Protein AF-A0A382KKY2-F1 (afdb_monomer_lite)

Foldseek 3Di:
DDPDPPPVLLVVLLVLLLVVAAAPDWDFLVRSVVVVVVVVDPDDSVVSVVSVVVSCVVCVLRWDWDVVDPPIIIHHHQQHADDPVDALVNLLVVVLVCVQCVVVDQPPVCSVCNNPNSVSVVNCVDPVNVVSVVVSVVDDRDDPDDPDDDDDDDPVVVNVLSVCQVVQHWDWDFDDDPPDPGTDIDIDGRPDD

Organism: NCBI:txid408172

Structure (mmCIF, N/CA/C/O backbone):
data_AF-A0A382KKY2-F1
#
_entry.id   AF-A0A382KKY2-F1
#
loop_
_atom_site.group_PDB
_atom_site.id
_atom_site.type_symbol
_atom_site.label_atom_id
_atom_site.label_alt_id
_atom_site.label_comp_id
_atom_site.label_asym_id
_atom_site.label_entity_id
_atom_site.label_seq_id
_atom_site.pdbx_PDB_ins_code
_atom_site.Cartn_x
_atom_site.Cartn_y
_atom_site.Cartn_z
_atom_site.occupancy
_atom_site.B_iso_or_equiv
_atom_site.auth_seq_id
_atom_site.auth_comp_id
_atom_site.auth_asym_id
_atom_site.auth_atom_id
_atom_site.pdbx_PDB_model_num
ATOM 1 N N . MET A 1 1 ? 19.911 -8.281 -38.803 1.00 40.56 1 MET A N 1
ATOM 2 C CA . MET A 1 1 ? 19.907 -7.055 -37.966 1.00 40.56 1 MET A CA 1
ATOM 3 C C . MET A 1 1 ? 18.524 -6.905 -37.334 1.00 40.56 1 MET A C 1
ATOM 5 O O . MET A 1 1 ? 17.556 -6.802 -38.075 1.00 40.56 1 MET A O 1
ATOM 9 N N . LYS A 1 2 ? 18.378 -6.983 -36.001 1.00 51.38 2 LYS A N 1
ATOM 10 C CA . LYS A 1 2 ? 17.054 -6.845 -35.356 1.00 51.38 2 LYS A CA 1
ATOM 11 C C . LYS A 1 2 ? 16.616 -5.374 -35.422 1.00 51.38 2 LYS A C 1
ATOM 13 O O . LYS A 1 2 ? 17.271 -4.524 -34.824 1.00 51.38 2 LYS A O 1
ATOM 18 N N . LYS A 1 3 ? 15.554 -5.088 -36.191 1.00 54.50 3 LYS A N 1
ATOM 19 C CA . LYS A 1 3 ? 14.925 -3.759 -36.314 1.00 54.50 3 LYS A CA 1
ATOM 20 C C . LYS A 1 3 ? 14.613 -3.204 -34.918 1.00 54.50 3 LYS A C 1
ATOM 22 O O . LYS A 1 3 ? 14.155 -3.943 -34.047 1.00 54.50 3 LYS A O 1
ATOM 27 N N . LYS A 1 4 ? 14.882 -1.910 -34.709 1.00 57.78 4 LYS A N 1
ATOM 28 C CA . LYS A 1 4 ? 14.504 -1.186 -33.487 1.00 57.78 4 LYS A CA 1
ATOM 29 C C . LYS A 1 4 ? 12.990 -1.381 -33.289 1.00 57.78 4 LYS A C 1
ATOM 31 O O . LYS A 1 4 ? 12.259 -1.215 -34.267 1.00 57.78 4 LYS A O 1
ATOM 36 N N . PRO A 1 5 ? 12.521 -1.801 -32.100 1.00 60.84 5 PRO A N 1
ATOM 37 C CA . PRO A 1 5 ? 11.098 -2.032 -31.896 1.00 60.84 5 PRO A CA 1
ATOM 38 C C . PRO A 1 5 ? 10.332 -0.728 -32.172 1.00 60.84 5 PRO A C 1
ATOM 40 O O . PRO A 1 5 ? 10.842 0.341 -31.821 1.00 60.84 5 PRO A O 1
ATOM 43 N N . PRO A 1 6 ? 9.148 -0.792 -32.808 1.00 72.06 6 PRO A N 1
ATOM 44 C CA . PRO A 1 6 ? 8.325 0.391 -33.031 1.00 72.06 6 PRO A CA 1
ATOM 45 C C . PRO A 1 6 ? 8.013 1.060 -31.686 1.00 72.06 6 PRO A C 1
ATOM 47 O O . PRO A 1 6 ? 7.913 0.382 -30.663 1.00 72.06 6 PRO A O 1
ATOM 50 N N . THR A 1 7 ? 7.879 2.387 -31.665 1.00 78.12 7 THR A N 1
ATOM 51 C CA . THR A 1 7 ? 7.703 3.187 -30.436 1.00 78.12 7 THR A CA 1
ATOM 52 C C . THR A 1 7 ? 6.587 2.640 -29.533 1.00 78.12 7 THR A C 1
ATOM 54 O O . THR A 1 7 ? 6.750 2.566 -28.317 1.00 78.12 7 THR A O 1
ATOM 57 N N . THR A 1 8 ? 5.508 2.124 -30.127 1.00 86.38 8 THR A N 1
ATOM 58 C CA . THR A 1 8 ? 4.391 1.464 -29.433 1.00 86.38 8 THR A CA 1
ATOM 59 C C . THR A 1 8 ? 4.806 0.205 -28.662 1.00 86.38 8 THR A C 1
ATOM 61 O O . THR A 1 8 ? 4.366 -0.004 -27.534 1.00 86.38 8 THR A O 1
ATOM 64 N N . GLU A 1 9 ? 5.704 -0.616 -29.214 1.00 88.31 9 GLU A N 1
ATOM 65 C CA . GLU A 1 9 ? 6.220 -1.817 -28.542 1.00 88.31 9 GLU A CA 1
ATOM 66 C C . GLU A 1 9 ? 7.116 -1.468 -27.352 1.00 88.31 9 GLU A C 1
ATOM 68 O O . GLU A 1 9 ? 7.134 -2.191 -26.356 1.00 88.31 9 GLU A O 1
ATOM 73 N N . ALA A 1 10 ? 7.858 -0.359 -27.429 1.00 89.62 10 ALA A N 1
ATOM 74 C CA . ALA A 1 10 ? 8.639 0.134 -26.296 1.00 89.62 10 ALA A CA 1
ATOM 75 C C . ALA A 1 10 ? 7.731 0.590 -25.146 1.00 89.62 10 ALA A C 1
ATOM 77 O O . ALA A 1 10 ? 7.970 0.207 -24.003 1.00 89.62 10 ALA A O 1
ATOM 78 N N . ILE A 1 11 ? 6.648 1.310 -25.454 1.00 91.56 11 ILE A N 1
ATOM 79 C CA . ILE A 1 11 ? 5.645 1.727 -24.464 1.00 91.56 11 ILE A CA 1
ATOM 80 C C . ILE A 1 11 ? 4.971 0.501 -23.831 1.00 91.56 11 ILE A C 1
ATOM 82 O O . ILE A 1 11 ? 4.965 0.359 -22.607 1.00 91.56 11 ILE A O 1
ATOM 86 N N . ARG A 1 12 ? 4.479 -0.439 -24.652 1.00 93.56 12 ARG A N 1
ATOM 87 C CA . ARG A 1 12 ? 3.845 -1.686 -24.186 1.00 93.56 12 ARG A CA 1
ATOM 88 C C . ARG A 1 12 ? 4.767 -2.488 -23.267 1.00 93.56 12 ARG A C 1
ATOM 90 O O . ARG A 1 12 ? 4.334 -3.031 -22.247 1.00 93.56 12 ARG A O 1
ATOM 97 N N . ARG A 1 13 ? 6.053 -2.545 -23.614 1.00 94.62 13 ARG A N 1
ATOM 98 C CA . ARG A 1 13 ? 7.077 -3.213 -22.812 1.00 94.62 13 ARG A CA 1
ATOM 99 C C . ARG A 1 13 ? 7.337 -2.491 -21.494 1.00 94.62 13 ARG A C 1
ATOM 101 O O . ARG A 1 13 ? 7.398 -3.162 -20.471 1.00 94.62 13 ARG A O 1
ATOM 108 N N . GLY A 1 14 ? 7.426 -1.161 -21.497 1.00 94.00 14 GLY A N 1
ATOM 109 C CA . GLY A 1 14 ? 7.573 -0.359 -20.280 1.00 94.00 14 GLY A CA 1
ATOM 110 C C . GLY A 1 14 ? 6.447 -0.625 -19.280 1.00 94.00 14 GLY A C 1
ATOM 111 O O . GLY A 1 14 ? 6.713 -0.989 -18.135 1.00 94.00 14 GLY A O 1
ATOM 112 N N . PHE A 1 15 ? 5.189 -0.573 -19.731 1.00 93.00 15 PHE A N 1
ATOM 113 C CA . PHE A 1 15 ? 4.035 -0.930 -18.894 1.00 93.00 15 PHE A CA 1
ATOM 114 C C . PHE A 1 15 ? 4.079 -2.383 -18.411 1.00 93.00 15 PHE A C 1
ATOM 116 O O . PHE A 1 15 ? 3.739 -2.661 -17.261 1.00 93.00 15 PHE A O 1
ATOM 123 N N . SER A 1 16 ? 4.545 -3.306 -19.255 1.00 95.38 16 SER A N 1
ATOM 124 C CA . SER A 1 16 ? 4.697 -4.711 -18.870 1.00 95.38 16 SER A CA 1
ATOM 125 C C . SER A 1 16 ? 5.748 -4.896 -17.776 1.00 95.38 16 SER A C 1
ATOM 127 O O . SER A 1 16 ? 5.465 -5.589 -16.805 1.00 95.38 16 SER A O 1
ATOM 129 N N . ILE A 1 17 ? 6.915 -4.249 -17.882 1.00 95.94 17 ILE A N 1
ATOM 130 C CA . ILE A 1 17 ? 7.976 -4.264 -16.856 1.00 95.94 17 ILE A CA 1
ATOM 131 C C . ILE A 1 17 ? 7.447 -3.705 -15.541 1.00 95.94 17 ILE A C 1
ATOM 133 O O . ILE A 1 17 ? 7.589 -4.321 -14.487 1.00 95.94 17 ILE A O 1
ATOM 137 N N . LEU A 1 18 ? 6.789 -2.555 -15.615 1.00 93.38 18 LEU A N 1
ATOM 138 C CA . LEU A 1 18 ? 6.184 -1.904 -14.470 1.00 93.38 18 LEU A CA 1
ATOM 139 C C . LEU A 1 18 ? 5.139 -2.793 -13.767 1.00 93.38 18 LEU A C 1
ATOM 141 O O . LEU A 1 18 ? 5.025 -2.760 -12.544 1.00 93.38 18 LEU A O 1
ATOM 145 N N . GLY A 1 19 ? 4.387 -3.598 -14.522 1.00 91.38 19 GLY A N 1
ATOM 146 C CA . GLY A 1 19 ? 3.442 -4.583 -13.988 1.00 91.38 19 GLY A CA 1
ATOM 147 C C . GLY A 1 19 ? 4.087 -5.834 -13.374 1.00 91.38 19 GLY A C 1
ATOM 148 O O . GLY A 1 19 ? 3.396 -6.593 -12.703 1.00 91.38 19 GLY A O 1
ATOM 149 N N . LEU A 1 20 ? 5.388 -6.069 -13.584 1.00 94.50 20 LEU A N 1
ATOM 150 C CA . LEU A 1 20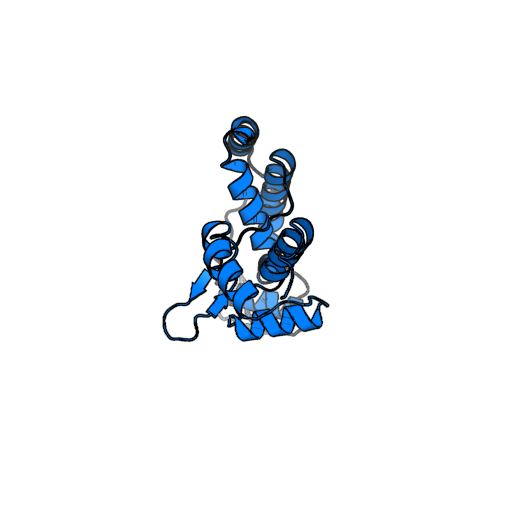 ? 6.121 -7.185 -12.970 1.00 94.50 20 LEU A CA 1
ATOM 151 C C . LEU A 1 20 ? 6.649 -6.862 -11.564 1.00 94.50 20 LEU A C 1
ATOM 153 O O . LEU A 1 20 ? 6.996 -7.789 -10.832 1.00 94.50 20 LEU A O 1
ATOM 157 N N . MET A 1 21 ? 6.749 -5.582 -11.201 1.00 94.19 21 MET A N 1
ATOM 158 C CA . MET A 1 21 ? 7.321 -5.151 -9.924 1.00 94.19 21 MET A CA 1
ATOM 159 C C . MET A 1 21 ? 6.398 -5.497 -8.752 1.00 94.19 21 MET A C 1
ATOM 161 O O . MET A 1 21 ? 5.206 -5.197 -8.778 1.00 94.19 21 MET A O 1
ATOM 165 N N . GLN A 1 22 ? 6.964 -6.088 -7.696 1.00 90.56 22 GLN A N 1
ATOM 166 C CA . GLN A 1 22 ? 6.256 -6.466 -6.467 1.00 90.56 22 GLN A CA 1
ATOM 167 C C . GLN A 1 22 ? 7.039 -5.997 -5.227 1.00 90.56 22 GLN A C 1
ATOM 169 O O . GLN A 1 22 ? 8.265 -5.909 -5.292 1.00 90.56 22 GLN A O 1
ATOM 174 N N . PRO A 1 23 ? 6.383 -5.665 -4.096 1.00 85.75 23 PRO A N 1
ATOM 175 C CA . PRO A 1 23 ? 7.051 -5.010 -2.963 1.00 85.75 23 PRO A CA 1
ATOM 176 C C . PRO A 1 23 ? 8.007 -5.926 -2.183 1.00 85.75 23 PRO A C 1
ATOM 178 O O . PRO A 1 23 ? 8.995 -5.446 -1.622 1.00 85.75 23 PRO A O 1
ATOM 181 N N . ASN A 1 24 ? 7.749 -7.239 -2.204 1.00 87.06 24 ASN A N 1
ATOM 182 C CA . ASN A 1 24 ? 8.477 -8.259 -1.437 1.00 87.06 24 ASN A CA 1
ATOM 183 C C . ASN A 1 24 ? 9.299 -9.217 -2.310 1.00 87.06 24 ASN A C 1
ATOM 185 O O . ASN A 1 24 ? 9.884 -10.172 -1.806 1.00 87.06 24 ASN A O 1
ATOM 189 N N . THR A 1 25 ? 9.348 -8.980 -3.618 1.00 92.06 25 THR A N 1
ATOM 190 C CA . THR A 1 25 ? 10.063 -9.842 -4.558 1.00 92.06 25 THR A CA 1
ATOM 191 C C . THR A 1 25 ? 10.875 -8.970 -5.488 1.00 92.06 25 THR A C 1
ATOM 193 O O . THR A 1 25 ? 10.329 -8.090 -6.153 1.00 92.06 25 THR A O 1
ATOM 196 N N . SER A 1 26 ? 12.182 -9.208 -5.523 1.00 94.94 26 SER A N 1
ATOM 197 C CA . SER A 1 26 ? 13.071 -8.547 -6.464 1.00 94.94 26 SER A CA 1
ATOM 198 C C . SER A 1 26 ? 13.351 -9.443 -7.664 1.00 94.94 26 SER A C 1
ATOM 200 O O . SER A 1 26 ? 13.360 -10.670 -7.573 1.00 94.94 26 SER A O 1
ATOM 202 N N . LEU A 1 27 ? 13.531 -8.813 -8.821 1.00 96.88 27 LEU A N 1
ATOM 203 C CA . LEU A 1 27 ? 13.797 -9.482 -10.086 1.00 96.88 27 LEU A CA 1
ATOM 204 C C . LEU A 1 27 ? 15.104 -8.962 -10.672 1.00 96.88 27 LEU A C 1
ATOM 206 O O . LEU A 1 27 ? 15.331 -7.758 -10.729 1.00 96.88 27 LEU A O 1
ATOM 210 N N . THR A 1 28 ? 15.949 -9.863 -11.152 1.00 97.25 28 THR A N 1
ATOM 211 C CA . THR A 1 28 ? 17.093 -9.520 -12.007 1.00 97.25 28 THR A CA 1
ATOM 212 C C . THR A 1 28 ? 16.621 -9.142 -13.411 1.00 97.25 28 THR A C 1
ATOM 214 O O . THR A 1 28 ? 15.566 -9.589 -13.870 1.00 97.25 28 THR A O 1
ATOM 217 N N . THR A 1 29 ? 17.448 -8.418 -14.167 1.00 97.12 29 THR A N 1
ATOM 218 C CA . THR A 1 29 ? 17.174 -8.118 -15.585 1.00 97.12 29 THR A CA 1
ATOM 219 C C . THR A 1 29 ? 16.925 -9.379 -16.421 1.00 97.12 29 THR A C 1
ATOM 221 O O . THR A 1 29 ? 16.070 -9.374 -17.304 1.00 97.12 29 THR A O 1
ATOM 224 N N . ARG A 1 30 ? 17.616 -10.491 -16.119 1.00 97.12 30 ARG A N 1
ATOM 225 C CA . ARG A 1 30 ? 17.397 -11.785 -16.792 1.00 97.12 30 ARG A CA 1
ATOM 226 C C . ARG A 1 30 ? 16.019 -12.371 -16.486 1.00 97.12 30 ARG A C 1
ATOM 228 O O . ARG A 1 30 ? 15.350 -12.843 -17.399 1.00 97.12 30 ARG A O 1
ATOM 235 N N . GLN A 1 31 ? 15.573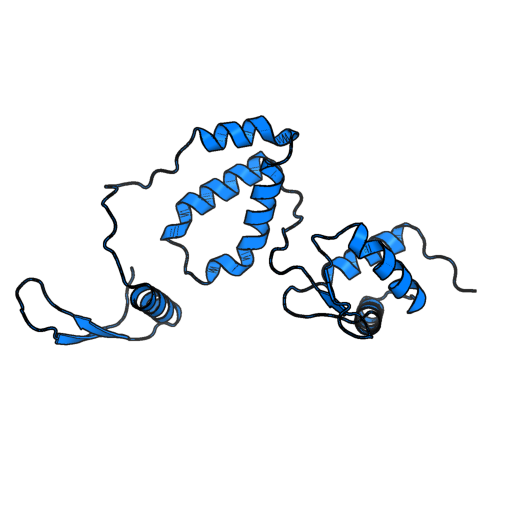 -12.311 -15.232 1.00 97.75 31 GLN A N 1
ATOM 236 C CA . GLN A 1 31 ? 14.229 -12.764 -14.857 1.00 97.75 31 GLN A CA 1
ATOM 237 C C . GLN A 1 31 ? 13.145 -11.891 -15.498 1.00 97.75 31 GLN A C 1
ATOM 239 O O . GLN A 1 31 ? 12.159 -12.421 -16.001 1.00 97.75 31 GLN A O 1
ATOM 244 N N . ILE A 1 32 ? 13.339 -10.567 -15.535 1.00 97.69 32 ILE A N 1
ATOM 245 C CA . ILE A 1 32 ? 12.435 -9.645 -16.239 1.00 97.69 32 ILE A CA 1
ATOM 246 C C . ILE A 1 32 ? 12.371 -10.006 -17.728 1.00 97.69 32 ILE A C 1
ATOM 248 O O . ILE A 1 32 ? 11.281 -10.110 -18.284 1.00 97.69 32 ILE A O 1
ATOM 252 N N . HIS A 1 33 ? 13.521 -10.252 -18.365 1.00 98.12 33 HIS A N 1
ATOM 253 C CA . HIS A 1 33 ? 13.592 -10.663 -19.768 1.00 98.12 33 HIS A CA 1
ATOM 254 C C . HIS A 1 33 ? 12.828 -11.963 -20.026 1.00 98.12 33 HIS A C 1
ATOM 256 O O . HIS A 1 33 ? 11.982 -11.970 -20.914 1.00 98.12 33 HIS A O 1
ATOM 262 N N . SER A 1 34 ? 13.037 -13.004 -19.215 1.00 97.81 34 SER A N 1
ATOM 263 C CA . SER A 1 34 ? 12.285 -14.264 -19.320 1.00 97.81 34 SER A CA 1
ATOM 264 C C . SER A 1 34 ? 10.775 -14.035 -19.223 1.00 97.81 34 SER A C 1
ATOM 266 O O . SER A 1 34 ? 10.041 -14.432 -20.119 1.00 97.81 34 SER A O 1
ATOM 268 N N . LYS A 1 35 ? 10.311 -13.289 -18.210 1.00 97.62 35 LYS A N 1
ATOM 269 C CA . LYS A 1 35 ? 8.880 -12.982 -18.038 1.00 97.62 35 LYS A CA 1
ATOM 270 C C . LYS A 1 35 ? 8.292 -12.168 -19.195 1.00 97.62 35 LYS A C 1
ATOM 272 O O . LYS A 1 35 ? 7.095 -12.250 -19.457 1.00 97.62 35 LYS A O 1
ATOM 277 N N . LEU A 1 36 ? 9.099 -11.348 -19.871 1.00 97.00 36 LEU A N 1
ATOM 278 C CA . LEU A 1 36 ? 8.676 -10.639 -21.081 1.00 97.00 36 LEU A CA 1
ATOM 279 C C . LEU A 1 36 ? 8.593 -11.588 -22.284 1.00 97.00 36 LEU A C 1
ATOM 281 O O . LEU A 1 36 ? 7.647 -11.475 -23.059 1.00 97.00 36 LEU A O 1
ATOM 285 N N . LEU A 1 37 ? 9.521 -12.536 -22.437 1.00 97.06 37 LEU A N 1
ATOM 286 C CA . LEU A 1 37 ? 9.409 -13.567 -23.476 1.00 97.06 37 LEU A CA 1
ATOM 287 C C . LEU A 1 37 ? 8.126 -14.392 -23.295 1.00 97.06 37 LEU A C 1
ATOM 289 O O . LEU A 1 37 ? 7.381 -14.556 -24.258 1.00 97.06 37 LEU A O 1
ATOM 293 N N . ASP A 1 38 ? 7.814 -14.798 -22.060 1.00 96.88 38 ASP A N 1
ATOM 294 C CA . ASP A 1 38 ? 6.592 -15.550 -21.723 1.00 96.88 38 ASP A CA 1
ATOM 295 C C . ASP A 1 38 ? 5.310 -14.753 -22.029 1.00 96.88 38 ASP A C 1
ATOM 297 O O . ASP A 1 38 ? 4.273 -15.313 -22.371 1.00 96.88 38 ASP A O 1
ATOM 301 N N . LYS A 1 39 ? 5.383 -13.417 -21.954 1.00 94.31 39 LYS A N 1
ATOM 302 C CA . LYS A 1 39 ? 4.306 -12.488 -22.342 1.00 94.31 39 LYS A CA 1
ATOM 303 C C . LYS A 1 39 ? 4.244 -12.213 -23.856 1.00 94.31 39 LYS A C 1
ATOM 305 O O . LYS A 1 39 ? 3.468 -11.358 -24.279 1.00 94.31 39 LYS A O 1
ATOM 310 N N . GLY A 1 40 ? 5.053 -12.894 -24.672 1.00 94.00 40 GLY A N 1
ATOM 311 C CA . GLY A 1 40 ? 5.038 -12.799 -26.136 1.00 94.00 40 GLY A CA 1
ATOM 312 C C . GLY A 1 40 ? 5.922 -11.699 -26.736 1.00 94.00 40 GLY A C 1
ATOM 313 O O . GLY A 1 40 ? 5.786 -11.377 -27.918 1.00 94.00 40 GLY A O 1
ATOM 314 N N . PHE A 1 41 ? 6.835 -11.096 -25.967 1.00 94.00 41 PHE A N 1
ATOM 315 C CA . PHE A 1 41 ? 7.767 -10.101 -26.508 1.00 94.00 41 PHE A CA 1
ATOM 316 C C . PHE A 1 41 ? 8.960 -10.773 -27.206 1.00 94.00 41 PHE A C 1
ATOM 318 O O . PHE A 1 41 ? 9.700 -11.529 -26.592 1.00 94.00 41 PHE A O 1
ATOM 325 N N . SER A 1 42 ? 9.245 -10.418 -28.464 1.00 92.75 42 SER A N 1
ATOM 326 C CA . SER A 1 42 ? 10.460 -10.863 -29.174 1.00 92.75 42 SER A CA 1
ATOM 327 C C . SER A 1 42 ? 11.602 -9.842 -29.034 1.00 92.75 42 SER A C 1
ATOM 329 O O . SER A 1 42 ? 11.923 -9.096 -29.965 1.00 92.75 42 SER A O 1
ATOM 331 N N . ILE A 1 43 ? 12.241 -9.803 -27.863 1.00 94.19 43 ILE A N 1
ATOM 332 C CA . ILE A 1 43 ? 13.294 -8.829 -27.518 1.00 94.19 43 ILE A CA 1
ATOM 333 C C . ILE A 1 43 ? 14.582 -9.503 -27.032 1.00 94.19 43 ILE A C 1
ATOM 335 O O . ILE A 1 43 ? 14.575 -10.636 -26.554 1.00 94.19 43 ILE A O 1
ATOM 339 N N . SER A 1 44 ? 15.715 -8.808 -27.153 1.00 95.75 44 SER A N 1
ATOM 340 C CA . SER A 1 44 ? 16.986 -9.265 -26.581 1.00 95.75 44 SER A CA 1
ATOM 341 C C . SER A 1 44 ? 17.151 -8.802 -25.134 1.00 95.75 44 SER A C 1
ATOM 343 O O . SER A 1 44 ? 16.595 -7.776 -24.739 1.00 95.75 44 SER A O 1
ATOM 345 N N . LEU A 1 45 ? 17.998 -9.508 -24.379 1.00 96.44 45 LEU A N 1
ATOM 346 C CA . LEU A 1 45 ? 18.393 -9.105 -23.027 1.00 96.44 45 LEU A CA 1
ATOM 347 C C . LEU A 1 45 ? 18.946 -7.670 -23.003 1.00 96.44 45 LEU A C 1
ATOM 349 O O . LEU A 1 45 ? 18.538 -6.872 -22.169 1.00 96.44 45 LEU A O 1
ATOM 353 N N . ARG A 1 46 ? 19.774 -7.305 -23.993 1.00 95.38 46 ARG A N 1
ATOM 354 C CA . ARG A 1 46 ? 20.339 -5.952 -24.143 1.00 95.38 46 ARG A CA 1
ATOM 355 C C . ARG A 1 46 ? 19.278 -4.855 -24.273 1.00 95.38 46 ARG A C 1
ATOM 357 O O . ARG A 1 46 ? 19.536 -3.715 -23.905 1.00 95.38 46 ARG A O 1
ATOM 364 N N . THR A 1 47 ? 18.102 -5.158 -24.826 1.00 95.31 47 THR A N 1
ATOM 365 C CA . THR A 1 47 ? 16.994 -4.192 -24.861 1.00 95.31 47 THR A CA 1
ATOM 366 C C . THR A 1 47 ? 16.432 -3.973 -23.461 1.00 95.31 47 THR A C 1
ATOM 368 O O . THR A 1 47 ? 16.298 -2.825 -23.057 1.00 95.31 47 THR A O 1
ATOM 371 N N . VAL A 1 48 ? 16.198 -5.052 -22.706 1.00 96.38 48 VAL A N 1
ATOM 372 C CA . VAL A 1 48 ? 15.704 -4.972 -21.322 1.00 96.38 48 VAL A CA 1
ATOM 373 C C . VAL A 1 48 ? 16.716 -4.268 -20.419 1.00 96.38 48 VAL A C 1
ATOM 375 O O . VAL A 1 48 ? 16.327 -3.435 -19.615 1.00 96.38 48 VAL A O 1
ATOM 378 N N . GLU A 1 49 ? 18.014 -4.529 -20.584 1.00 95.50 49 GLU A N 1
ATOM 379 C CA . GLU A 1 49 ? 19.079 -3.817 -19.861 1.00 95.50 49 GLU A CA 1
ATOM 380 C C . GLU A 1 49 ? 19.007 -2.302 -20.074 1.00 95.50 49 GLU A C 1
ATOM 382 O O . GLU A 1 49 ? 19.075 -1.555 -19.104 1.00 95.50 49 GLU A O 1
ATOM 387 N N . ARG A 1 50 ? 18.815 -1.842 -21.318 1.00 93.94 50 ARG A N 1
ATOM 388 C CA . ARG A 1 50 ? 18.631 -0.409 -21.602 1.00 93.94 50 ARG A CA 1
ATOM 389 C C . ARG A 1 50 ? 17.345 0.142 -20.999 1.00 93.94 50 ARG A C 1
ATOM 391 O O . ARG A 1 50 ? 17.359 1.250 -20.482 1.00 93.94 50 ARG A O 1
ATOM 398 N N . ASP A 1 51 ? 16.244 -0.607 -21.062 1.00 95.19 51 ASP A N 1
ATOM 399 C CA . ASP A 1 51 ? 14.991 -0.166 -20.443 1.00 95.19 51 ASP A CA 1
ATOM 400 C C . ASP A 1 51 ? 15.179 -0.010 -18.925 1.00 95.19 51 ASP A C 1
ATOM 402 O O . ASP A 1 51 ? 14.778 0.999 -18.359 1.00 95.19 51 ASP A O 1
ATOM 406 N N . MET A 1 52 ? 15.860 -0.955 -18.270 1.00 95.75 52 MET A N 1
ATOM 407 C CA . MET A 1 52 ? 16.125 -0.914 -16.827 1.00 95.75 52 MET A CA 1
ATOM 408 C C . MET A 1 52 ? 17.178 0.121 -16.406 1.00 95.75 52 MET A C 1
ATOM 410 O O . MET A 1 52 ? 17.304 0.381 -15.214 1.00 95.75 52 MET A O 1
ATOM 414 N N . GLN A 1 53 ? 17.909 0.719 -17.350 1.00 93.88 53 GLN A N 1
ATOM 415 C CA . GLN A 1 53 ? 18.736 1.904 -17.095 1.00 93.88 53 GLN A CA 1
ATOM 416 C C . GLN A 1 53 ? 17.910 3.194 -17.063 1.00 93.88 53 GLN A C 1
ATOM 418 O O . GLN A 1 53 ? 18.315 4.132 -16.398 1.00 93.88 53 GLN A O 1
ATOM 423 N N . LEU A 1 54 ? 16.778 3.249 -17.775 1.00 93.94 54 LEU A N 1
ATOM 424 C CA . LEU A 1 54 ? 15.966 4.465 -17.919 1.00 93.94 54 LEU A CA 1
ATOM 425 C C . LEU A 1 54 ? 14.718 4.454 -17.030 1.00 93.94 54 LEU A C 1
ATOM 427 O O . LEU A 1 54 ? 14.322 5.473 -16.478 1.00 93.94 54 LEU A O 1
ATOM 431 N N . LEU A 1 55 ? 14.056 3.301 -16.915 1.00 95.00 55 LEU A N 1
ATOM 432 C CA . LEU A 1 55 ? 12.771 3.180 -16.231 1.00 95.00 55 LEU A CA 1
ATOM 433 C C . LEU A 1 55 ? 12.814 3.534 -14.735 1.00 95.00 55 LEU A C 1
ATOM 435 O O . LEU A 1 55 ? 11.835 4.130 -14.291 1.00 95.00 55 LEU A O 1
ATOM 439 N N . PRO A 1 56 ? 13.866 3.209 -13.954 1.00 94.56 56 PRO A N 1
ATOM 440 C CA . PRO A 1 56 ? 13.948 3.652 -12.563 1.00 94.56 56 PRO A CA 1
ATOM 441 C C . PRO A 1 56 ? 13.949 5.177 -12.418 1.00 94.56 56 PRO A C 1
ATOM 443 O O . PRO A 1 56 ? 13.264 5.689 -11.541 1.00 94.56 56 PRO A O 1
ATOM 446 N N . ASP A 1 57 ? 14.626 5.893 -13.318 1.00 93.06 57 ASP A N 1
ATOM 447 C CA . ASP A 1 57 ? 14.686 7.360 -13.290 1.00 93.06 57 ASP A CA 1
ATOM 448 C C . ASP A 1 57 ? 13.344 7.990 -13.685 1.00 93.06 57 ASP A C 1
ATOM 450 O O . ASP A 1 57 ? 12.931 9.005 -13.130 1.00 93.06 57 ASP A O 1
ATOM 454 N N . ILE A 1 58 ? 12.631 7.368 -14.631 1.00 91.88 58 ILE A N 1
ATOM 455 C CA . ILE A 1 58 ? 11.305 7.828 -15.074 1.00 91.88 58 ILE A CA 1
ATOM 456 C C . ILE A 1 58 ? 10.224 7.489 -14.032 1.00 91.88 58 ILE A C 1
ATOM 458 O O . ILE A 1 58 ? 9.263 8.239 -13.862 1.00 91.88 58 ILE A O 1
ATOM 462 N N . PHE A 1 59 ? 10.355 6.355 -13.337 1.00 91.12 59 PHE A N 1
ATOM 463 C CA . PHE A 1 59 ? 9.358 5.834 -12.397 1.00 91.12 59 PHE A CA 1
ATOM 464 C C . PHE A 1 59 ? 9.968 5.438 -11.037 1.00 91.12 59 PHE A C 1
ATOM 466 O O . PHE A 1 59 ? 9.828 4.277 -10.624 1.00 91.12 59 PHE A O 1
ATOM 473 N N . PRO A 1 60 ? 10.574 6.382 -10.292 1.00 90.31 60 PRO A N 1
ATOM 474 C CA . PRO A 1 60 ? 11.253 6.087 -9.024 1.00 90.31 60 PRO A CA 1
ATOM 475 C C . PRO A 1 60 ? 10.301 5.512 -7.963 1.00 90.31 60 PRO A C 1
ATOM 477 O O . PRO A 1 60 ? 10.658 4.619 -7.200 1.00 90.31 60 PRO A O 1
ATOM 480 N N . GLU A 1 61 ? 9.031 5.923 -7.996 1.00 87.50 61 GLU A N 1
ATOM 481 C CA . GLU A 1 61 ? 7.973 5.421 -7.107 1.00 87.50 61 GLU A CA 1
ATOM 482 C C . GLU A 1 61 ? 7.517 3.987 -7.422 1.00 87.50 61 GLU A C 1
ATOM 484 O O . GLU A 1 61 ? 6.736 3.387 -6.678 1.00 87.50 61 GLU A O 1
ATOM 489 N N . ARG A 1 62 ? 7.963 3.420 -8.550 1.00 89.75 62 ARG A N 1
ATOM 490 C CA . ARG A 1 62 ? 7.520 2.102 -9.028 1.00 89.75 62 ARG A CA 1
ATOM 491 C C . ARG A 1 62 ? 8.640 1.092 -9.194 1.00 89.75 62 ARG A C 1
ATOM 493 O O . ARG A 1 62 ? 8.365 -0.108 -9.205 1.00 89.75 62 ARG A O 1
ATOM 500 N N . ILE A 1 63 ? 9.874 1.553 -9.340 1.00 94.44 63 ILE A N 1
ATOM 501 C CA . ILE A 1 63 ? 11.031 0.689 -9.526 1.00 94.44 63 ILE A CA 1
ATOM 502 C C . ILE A 1 63 ? 12.119 1.145 -8.566 1.00 94.44 63 ILE A C 1
ATOM 504 O O . ILE A 1 63 ? 12.818 2.122 -8.805 1.00 94.44 63 ILE A O 1
ATOM 508 N N . LEU A 1 64 ? 12.286 0.379 -7.495 1.00 95.38 64 LEU A N 1
ATOM 509 C CA . LEU A 1 64 ? 13.437 0.479 -6.619 1.00 95.38 64 LEU A CA 1
ATOM 510 C C . LEU A 1 64 ? 14.566 -0.390 -7.165 1.00 95.38 64 LEU A C 1
ATOM 512 O O . LEU A 1 64 ? 14.380 -1.596 -7.361 1.00 95.38 64 LEU A O 1
ATOM 516 N N . VAL A 1 65 ? 15.737 0.212 -7.345 1.00 96.25 65 VAL A N 1
ATOM 517 C CA . VAL A 1 65 ? 16.975 -0.498 -7.673 1.00 96.25 65 VAL A CA 1
ATOM 518 C C . VAL A 1 65 ? 17.620 -0.996 -6.381 1.00 96.25 65 VAL A C 1
ATOM 520 O O . VAL A 1 65 ? 17.779 -0.244 -5.426 1.00 96.25 65 VAL A O 1
ATOM 523 N N . ILE A 1 66 ? 17.970 -2.279 -6.346 1.00 95.06 66 ILE A N 1
ATOM 524 C CA . ILE A 1 66 ? 18.783 -2.894 -5.298 1.00 95.06 66 ILE A CA 1
ATOM 525 C C . ILE A 1 66 ? 20.131 -3.241 -5.930 1.00 95.06 66 ILE A C 1
ATOM 527 O O . ILE A 1 66 ? 20.250 -4.224 -6.669 1.00 95.06 66 ILE A O 1
ATOM 531 N N . ASP A 1 67 ? 21.135 -2.428 -5.631 1.00 93.75 67 ASP A N 1
ATOM 532 C CA . ASP A 1 67 ? 22.478 -2.446 -6.221 1.00 93.75 67 ASP A CA 1
ATOM 533 C C . ASP A 1 67 ? 23.571 -2.953 -5.260 1.00 93.75 67 ASP A C 1
ATOM 535 O O . ASP A 1 67 ? 24.759 -2.875 -5.566 1.00 93.75 67 ASP A O 1
ATOM 539 N N . LEU A 1 68 ? 23.171 -3.570 -4.141 1.00 91.19 68 LEU A N 1
ATOM 540 C CA . LEU A 1 68 ? 24.068 -4.115 -3.109 1.00 91.19 68 LEU A CA 1
ATOM 541 C C . LEU A 1 68 ? 25.088 -5.133 -3.644 1.00 91.19 68 LEU A C 1
ATOM 543 O O . LEU A 1 68 ? 26.191 -5.256 -3.119 1.00 91.19 68 LEU A O 1
ATOM 547 N N . SER A 1 69 ? 24.712 -5.910 -4.660 1.00 89.56 69 SER A N 1
ATOM 548 C CA . SER A 1 69 ? 25.606 -6.851 -5.335 1.00 89.56 69 SER A CA 1
ATOM 549 C C . SER A 1 69 ? 25.129 -7.115 -6.759 1.00 89.56 69 SER A C 1
ATOM 551 O O . SER A 1 69 ? 23.950 -6.955 -7.080 1.00 89.56 69 SER A O 1
ATOM 553 N N . LYS A 1 70 ? 26.052 -7.513 -7.639 1.00 88.94 70 LYS A N 1
ATOM 554 C CA . LYS A 1 70 ? 25.695 -7.944 -8.993 1.00 88.94 70 LYS A CA 1
ATOM 555 C C . LYS A 1 70 ? 25.201 -9.401 -8.969 1.00 88.94 70 LYS A C 1
ATOM 557 O O . LYS A 1 70 ? 25.831 -10.225 -8.311 1.00 88.94 70 LYS A O 1
ATOM 562 N N . PRO A 1 71 ? 24.165 -9.749 -9.755 1.00 89.56 71 PRO A N 1
ATOM 563 C CA . PRO A 1 71 ? 23.389 -8.860 -10.620 1.00 89.56 71 PRO A CA 1
ATOM 564 C C . PRO A 1 71 ? 22.427 -7.967 -9.821 1.00 89.56 71 PRO A C 1
ATOM 566 O O . PRO A 1 71 ? 21.779 -8.438 -8.891 1.00 89.56 71 PRO A O 1
ATOM 569 N N . TYR A 1 72 ? 22.292 -6.702 -10.235 1.00 94.62 72 TYR A N 1
ATOM 570 C CA . TYR A 1 72 ? 21.315 -5.789 -9.636 1.00 94.62 72 TYR A CA 1
ATOM 571 C C . TYR A 1 72 ? 19.900 -6.344 -9.782 1.00 94.62 72 TYR A C 1
ATOM 573 O O . TYR A 1 72 ? 19.567 -7.014 -10.771 1.00 94.62 72 TYR A O 1
ATOM 581 N N . THR A 1 73 ? 19.068 -6.055 -8.787 1.00 96.00 73 THR A N 1
ATOM 582 C CA . THR A 1 73 ? 17.669 -6.477 -8.777 1.00 96.00 73 THR A CA 1
ATOM 583 C C . THR A 1 73 ? 16.740 -5.287 -8.629 1.00 96.00 73 THR A C 1
ATOM 585 O O . THR A 1 73 ? 17.130 -4.223 -8.161 1.00 96.00 73 THR A O 1
ATOM 588 N N . TYR A 1 74 ? 15.501 -5.475 -9.058 1.00 96.44 74 TYR A N 1
ATOM 589 C CA . TYR A 1 74 ? 14.497 -4.427 -9.129 1.00 96.44 74 TYR A CA 1
ATOM 590 C C . TYR A 1 74 ? 13.228 -4.909 -8.450 1.00 96.44 74 TYR A C 1
ATOM 592 O O . TYR A 1 74 ? 12.817 -6.055 -8.650 1.00 96.44 74 TYR A O 1
ATOM 600 N N . ARG A 1 75 ? 12.610 -4.055 -7.640 1.00 95.12 75 ARG A N 1
ATOM 601 C CA . ARG A 1 75 ? 11.352 -4.367 -6.954 1.00 95.12 75 ARG A CA 1
ATOM 602 C C . ARG A 1 75 ? 10.471 -3.138 -6.835 1.00 95.12 75 ARG A C 1
ATOM 604 O O . ARG A 1 75 ? 10.930 -2.018 -7.028 1.00 95.12 75 ARG A O 1
ATOM 611 N N . LEU A 1 76 ? 9.218 -3.340 -6.454 1.00 94.12 76 LEU A N 1
ATOM 612 C CA . LEU A 1 76 ? 8.343 -2.225 -6.109 1.00 94.12 76 LEU A CA 1
ATOM 613 C C . LEU A 1 76 ? 8.776 -1.647 -4.744 1.00 94.12 76 LEU A C 1
ATOM 615 O O . LEU A 1 76 ? 9.100 -2.419 -3.829 1.00 94.12 76 LEU A O 1
ATOM 619 N N . PRO A 1 77 ? 8.788 -0.317 -4.553 1.00 91.94 77 PRO A N 1
ATOM 620 C CA . PRO A 1 77 ? 8.966 0.266 -3.229 1.00 91.94 77 PRO A CA 1
ATOM 621 C C . PRO A 1 77 ? 7.897 -0.230 -2.239 1.00 91.94 77 PRO A C 1
ATOM 623 O O . PRO A 1 77 ? 6.742 -0.472 -2.601 1.00 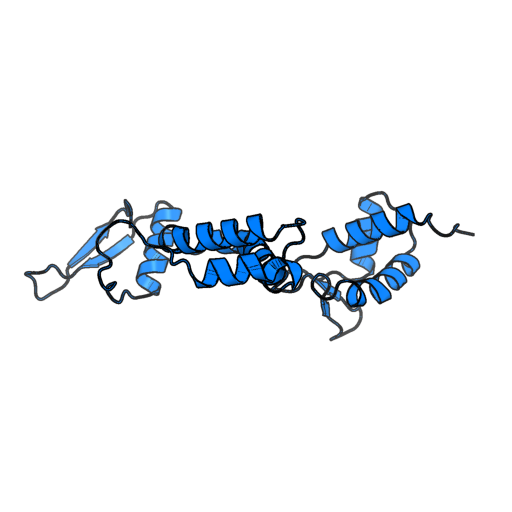91.94 77 PRO A O 1
ATOM 626 N N . ARG A 1 78 ? 8.264 -0.369 -0.956 1.00 85.75 78 ARG A N 1
ATOM 627 C CA . ARG A 1 78 ? 7.321 -0.813 0.093 1.00 85.75 78 ARG A CA 1
ATOM 628 C C . ARG A 1 78 ? 6.151 0.163 0.256 1.00 85.75 78 ARG A C 1
ATOM 630 O O . ARG A 1 78 ? 5.012 -0.265 0.411 1.00 85.75 78 ARG A O 1
ATOM 637 N N . HIS A 1 79 ? 6.427 1.458 0.125 1.00 82.00 79 HIS A N 1
ATOM 638 C CA . HIS A 1 79 ? 5.441 2.532 0.245 1.00 82.00 79 HIS A CA 1
ATOM 639 C C . HIS A 1 79 ? 4.953 3.054 -1.113 1.00 82.00 79 HIS A C 1
ATOM 641 O O . HIS A 1 79 ? 4.624 4.225 -1.242 1.00 82.00 79 HIS A O 1
ATOM 647 N N . HIS A 1 80 ? 4.896 2.194 -2.134 1.00 85.38 80 HIS A N 1
ATOM 648 C CA . HIS A 1 80 ? 4.425 2.602 -3.457 1.00 85.38 80 HIS A CA 1
ATOM 649 C C . HIS A 1 80 ? 2.983 3.129 -3.414 1.00 85.38 80 HIS A C 1
ATOM 651 O O . HIS A 1 80 ? 2.120 2.577 -2.717 1.00 85.38 80 HIS A O 1
ATOM 657 N N . ARG A 1 81 ? 2.712 4.164 -4.208 1.00 84.31 81 ARG A N 1
ATOM 658 C CA . ARG A 1 81 ? 1.348 4.581 -4.538 1.00 84.31 81 ARG A CA 1
ATOM 659 C C . ARG A 1 81 ? 0.783 3.750 -5.682 1.00 84.31 81 ARG A C 1
ATOM 661 O O . ARG A 1 81 ? 1.524 3.210 -6.513 1.00 84.31 81 ARG A O 1
ATOM 668 N N . LYS A 1 82 ? -0.540 3.668 -5.744 1.00 84.94 82 LYS A N 1
ATOM 669 C CA . LYS A 1 82 ? -1.230 3.244 -6.956 1.00 84.94 82 LYS A CA 1
ATOM 670 C C . LYS A 1 82 ? -1.177 4.381 -7.998 1.00 84.94 82 LYS A C 1
ATOM 672 O O . LYS A 1 82 ? -0.874 5.523 -7.673 1.00 84.94 82 LYS A O 1
ATOM 677 N N . TYR A 1 83 ? -1.348 4.019 -9.266 1.00 78.75 83 TYR A N 1
ATOM 678 C CA . TYR A 1 83 ? -1.502 4.939 -10.398 1.00 78.75 83 TYR A CA 1
ATOM 679 C C . TYR A 1 83 ? -2.777 4.526 -11.131 1.00 78.75 83 TYR A C 1
ATOM 681 O O . TYR A 1 83 ? -2.723 3.862 -12.168 1.00 78.75 83 TYR A O 1
ATOM 689 N N . SER A 1 84 ? -3.915 4.789 -10.500 1.00 82.81 84 SER A N 1
ATOM 690 C CA . SER A 1 84 ? -5.247 4.537 -11.046 1.00 82.81 84 SER A CA 1
ATOM 691 C C . SER A 1 84 ? -5.754 5.688 -11.918 1.00 82.81 84 SER A C 1
ATOM 693 O O . SER A 1 84 ? -6.680 5.478 -12.694 1.00 82.81 84 SER A O 1
ATOM 695 N N . GLY A 1 85 ? -5.100 6.854 -11.862 1.00 84.81 85 GLY A N 1
ATOM 696 C CA . GLY A 1 85 ? -5.566 8.064 -12.547 1.00 84.81 85 GLY A CA 1
ATOM 697 C C . GLY A 1 85 ? -6.587 8.835 -11.713 1.00 84.81 85 GLY A C 1
ATOM 698 O O . GLY A 1 85 ? -7.432 9.521 -12.279 1.00 84.81 85 GLY A O 1
ATOM 699 N N . MET A 1 86 ? -6.503 8.682 -10.389 1.00 91.56 86 MET A N 1
ATOM 700 C CA . MET A 1 86 ? -7.419 9.272 -9.422 1.00 91.56 86 MET A CA 1
ATOM 701 C C . MET A 1 86 ? -7.430 10.801 -9.523 1.00 91.56 86 MET A C 1
ATOM 703 O O . MET A 1 86 ? -6.371 11.431 -9.525 1.00 91.56 86 MET A O 1
ATOM 707 N N . ASN A 1 87 ? -8.620 11.395 -9.585 1.00 92.31 87 ASN A N 1
ATOM 708 C CA . ASN A 1 87 ? -8.790 12.849 -9.570 1.00 92.31 87 ASN A CA 1
ATOM 709 C C . ASN A 1 87 ? -8.924 13.403 -8.129 1.00 92.31 87 ASN A C 1
ATOM 711 O O . ASN A 1 87 ? -9.098 12.632 -7.179 1.00 92.31 87 ASN A O 1
ATOM 715 N N . PRO A 1 88 ? -8.822 14.731 -7.922 1.00 92.56 88 PRO A N 1
ATOM 716 C CA . PRO A 1 88 ? -8.913 15.325 -6.588 1.00 92.56 88 PRO A CA 1
ATOM 717 C C . PRO A 1 88 ? -10.220 15.028 -5.840 1.00 92.56 88 PRO A C 1
ATOM 719 O O . PRO A 1 88 ? -10.193 14.852 -4.622 1.00 92.56 88 PRO A O 1
ATOM 722 N N . GLU A 1 89 ? -11.354 14.962 -6.535 1.00 92.38 89 GLU A N 1
ATOM 723 C CA . GLU A 1 89 ? -12.658 14.653 -5.944 1.00 92.38 89 GLU A CA 1
ATOM 724 C C . GLU A 1 89 ? -12.712 13.207 -5.421 1.00 92.38 89 GLU A C 1
ATOM 726 O O . GLU A 1 89 ? -13.129 12.965 -4.285 1.00 92.38 89 GLU A O 1
ATOM 731 N N . GLU A 1 90 ? -12.228 12.250 -6.215 1.00 93.44 90 GLU A N 1
ATOM 732 C CA . GLU A 1 90 ? -12.084 10.841 -5.838 1.00 93.44 90 GLU A CA 1
ATOM 733 C C . GLU A 1 90 ? -11.125 10.678 -4.657 1.00 93.44 90 GLU A C 1
ATOM 735 O O . GLU A 1 90 ? -11.422 9.932 -3.724 1.00 93.44 90 GLU A O 1
ATOM 740 N N . ALA A 1 91 ? -10.007 11.408 -4.664 1.00 93.56 91 ALA A N 1
ATOM 741 C CA . ALA A 1 91 ? -9.008 11.362 -3.604 1.00 93.56 91 ALA A CA 1
ATOM 742 C C . ALA A 1 91 ? -9.571 11.823 -2.253 1.00 93.56 91 ALA A C 1
ATOM 744 O O . ALA A 1 91 ? -9.401 11.134 -1.243 1.00 93.56 91 ALA A O 1
ATOM 745 N N . VAL A 1 92 ? -10.285 12.954 -2.223 1.00 92.50 92 VAL A N 1
ATOM 746 C CA . VAL A 1 92 ? -10.950 13.422 -0.996 1.00 92.50 92 VAL A CA 1
ATOM 747 C C . VAL A 1 92 ? -12.009 12.432 -0.534 1.00 92.50 92 VAL A C 1
ATOM 749 O O . VAL A 1 92 ? -12.051 12.102 0.651 1.00 92.50 92 VAL A O 1
ATOM 752 N N . CYS A 1 93 ? -12.854 11.956 -1.451 1.00 92.62 93 CYS A N 1
ATOM 753 C CA . CYS A 1 93 ? -13.922 11.016 -1.131 1.00 92.62 93 CYS A CA 1
ATOM 754 C C . CYS A 1 93 ? -13.362 9.730 -0.510 1.00 92.62 93 CYS A C 1
ATOM 756 O O . CYS A 1 93 ? -13.815 9.308 0.554 1.00 92.62 93 CYS A O 1
ATOM 758 N N . LEU A 1 94 ? -12.325 9.151 -1.125 1.00 92.19 94 LEU A N 1
ATOM 759 C CA . LEU A 1 94 ? -11.682 7.936 -0.636 1.00 92.19 94 LEU A CA 1
ATOM 760 C C . LEU A 1 94 ? -11.071 8.137 0.751 1.00 92.19 94 LEU A C 1
ATOM 762 O O . LEU A 1 94 ? -11.245 7.284 1.619 1.00 92.19 94 LEU A O 1
ATOM 766 N N . GLN A 1 95 ? -10.374 9.254 0.973 1.00 90.19 95 GLN A N 1
ATOM 767 C CA . GLN A 1 95 ? -9.795 9.544 2.282 1.00 90.19 95 GLN A CA 1
ATOM 768 C C . GLN A 1 95 ? -10.868 9.717 3.357 1.00 90.19 95 GLN A C 1
ATOM 770 O O . GLN A 1 95 ? -10.728 9.140 4.425 1.00 90.19 95 GLN A O 1
ATOM 775 N N . LEU A 1 96 ? -11.953 10.443 3.076 1.00 89.81 96 LEU A N 1
ATOM 776 C CA . LEU A 1 96 ? -13.047 10.606 4.036 1.00 89.81 96 LEU A CA 1
ATOM 777 C C . LEU A 1 96 ? -13.759 9.290 4.346 1.00 89.81 96 LEU A C 1
ATOM 779 O O . LEU A 1 96 ? -14.037 9.003 5.509 1.00 89.81 96 LEU A O 1
ATOM 783 N N . ALA A 1 97 ? -14.040 8.488 3.317 1.00 89.44 97 ALA A N 1
ATOM 784 C CA . ALA A 1 97 ? -14.627 7.167 3.493 1.00 89.44 97 ALA A CA 1
ATOM 785 C C . ALA A 1 97 ? -13.727 6.294 4.373 1.00 89.44 97 ALA A C 1
ATOM 787 O O . ALA A 1 97 ? -14.211 5.607 5.266 1.00 89.44 97 ALA A O 1
ATOM 788 N N . PHE A 1 98 ? -12.413 6.354 4.161 1.00 87.25 98 PHE A N 1
ATOM 789 C CA . PHE A 1 98 ? -11.465 5.613 4.974 1.00 87.25 98 PHE A CA 1
ATOM 790 C C . PHE A 1 98 ? -11.405 6.124 6.413 1.00 87.25 98 PHE A C 1
ATOM 792 O O . PHE A 1 98 ? -11.548 5.325 7.332 1.00 87.25 98 PHE A O 1
ATOM 799 N N . ASP A 1 99 ? -11.287 7.438 6.608 1.00 84.06 99 ASP A N 1
ATOM 800 C CA . ASP A 1 99 ? -11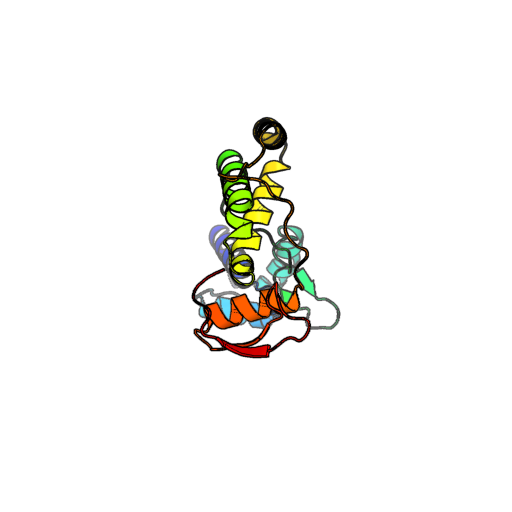.279 8.082 7.925 1.00 84.06 99 ASP A CA 1
ATOM 801 C C . ASP A 1 99 ? -12.528 7.700 8.742 1.00 84.06 99 ASP A C 1
ATOM 803 O O . ASP A 1 99 ? -12.434 7.533 9.954 1.00 84.06 99 ASP A O 1
ATOM 807 N N . TYR A 1 100 ? -13.677 7.508 8.080 1.00 84.31 100 TYR A N 1
ATOM 808 C CA . TYR A 1 100 ? -14.918 7.018 8.691 1.00 84.31 100 TYR A CA 1
ATOM 809 C C . TYR A 1 100 ? -14.929 5.502 8.945 1.00 84.31 100 TYR A C 1
ATOM 811 O O . TYR A 1 100 ? -15.552 5.030 9.888 1.00 84.31 100 TYR A O 1
ATOM 819 N N . LEU A 1 101 ? -14.281 4.702 8.101 1.00 83.12 101 LEU A N 1
ATOM 820 C CA . LEU A 1 101 ? -14.333 3.241 8.189 1.00 83.12 101 LEU A CA 1
ATOM 821 C C . LEU A 1 101 ? -13.240 2.636 9.077 1.00 83.12 101 LEU A C 1
ATOM 823 O O . LEU A 1 101 ? -13.396 1.485 9.475 1.00 83.12 101 LEU A O 1
ATOM 827 N N . ILE A 1 102 ? -12.168 3.369 9.412 1.00 78.12 102 ILE A N 1
ATOM 828 C CA . ILE A 1 102 ? -11.030 2.866 10.211 1.00 78.12 102 ILE A CA 1
ATOM 829 C C . ILE A 1 102 ? -11.459 2.020 11.426 1.00 78.12 102 ILE A C 1
ATOM 831 O O . ILE A 1 102 ? -10.916 0.925 11.568 1.00 78.12 102 ILE A O 1
ATOM 835 N N . PRO A 1 103 ? -12.428 2.433 12.272 1.00 74.19 103 PRO A N 1
ATOM 836 C CA . PRO A 1 103 ? -12.807 1.652 13.454 1.00 74.19 103 PRO A CA 1
ATOM 837 C C . PRO A 1 103 ? -13.475 0.309 13.136 1.00 74.19 103 PRO A C 1
ATOM 839 O O . PRO A 1 103 ? -13.507 -0.577 13.983 1.00 74.19 103 PRO A O 1
ATOM 842 N N . LEU A 1 104 ? -14.036 0.166 11.933 1.00 75.50 104 LEU A N 1
ATOM 843 C CA . LEU A 1 104 ? -14.786 -1.014 11.499 1.00 75.50 104 LEU A CA 1
ATOM 844 C C . LEU A 1 104 ? -13.921 -2.004 10.711 1.00 75.50 104 LEU A C 1
ATOM 846 O O . LEU A 1 104 ? -14.317 -3.155 10.516 1.00 75.50 104 LEU A O 1
ATOM 850 N N . LEU A 1 105 ? -12.764 -1.568 10.207 1.00 76.00 105 LEU A N 1
ATOM 851 C CA . LEU A 1 105 ? -11.935 -2.385 9.331 1.00 76.00 105 LEU A CA 1
ATOM 852 C C . LEU A 1 105 ? -11.057 -3.349 10.148 1.00 76.00 105 LEU A C 1
ATOM 854 O O . LEU A 1 105 ? -10.382 -2.928 11.086 1.00 76.00 105 LEU A O 1
ATOM 858 N N . PRO A 1 106 ? -10.991 -4.642 9.778 1.00 69.75 106 PRO A N 1
ATOM 859 C CA . PRO A 1 106 ? -10.030 -5.562 10.373 1.00 69.75 106 PRO A CA 1
ATOM 860 C C . PRO A 1 106 ? -8.603 -5.061 10.126 1.00 69.75 106 PRO A C 1
ATOM 862 O O . PRO A 1 106 ? -8.271 -4.681 9.002 1.00 69.75 106 PRO A O 1
ATOM 865 N N . ASN A 1 107 ? -7.723 -5.161 11.129 1.00 63.19 107 ASN A N 1
ATOM 866 C CA . ASN A 1 107 ? -6.330 -4.684 11.052 1.00 63.19 107 ASN A CA 1
ATOM 867 C C . ASN A 1 107 ? -5.549 -5.177 9.810 1.00 63.19 107 ASN A C 1
ATOM 869 O O . ASN A 1 107 ? -4.612 -4.517 9.374 1.00 63.19 107 ASN A O 1
ATOM 873 N N . ARG A 1 108 ? -5.924 -6.322 9.216 1.00 59.59 108 ARG A N 1
ATOM 874 C CA . ARG A 1 108 ? -5.282 -6.894 8.012 1.00 59.59 108 ARG A CA 1
ATOM 875 C C . ARG A 1 108 ? -5.914 -6.477 6.678 1.00 59.59 108 ARG A C 1
ATOM 877 O O . ARG A 1 108 ? -5.320 -6.708 5.630 1.00 59.59 108 ARG A O 1
ATOM 884 N N . SER A 1 109 ? -7.099 -5.870 6.682 1.00 63.00 109 SER A N 1
ATOM 885 C CA . SER A 1 109 ? -7.812 -5.478 5.455 1.00 63.00 109 SER A CA 1
ATOM 886 C C . SER A 1 109 ? -7.242 -4.218 4.801 1.00 63.00 109 SER A C 1
ATOM 888 O O . SER A 1 109 ? -7.604 -3.891 3.672 1.00 63.00 109 SER A O 1
ATOM 890 N N . LEU A 1 110 ? -6.339 -3.517 5.490 1.00 69.19 110 LEU A N 1
ATOM 891 C CA . LEU A 1 110 ? -5.784 -2.242 5.040 1.00 69.19 110 LEU A CA 1
ATOM 892 C C . LEU A 1 110 ? -4.622 -2.396 4.056 1.00 69.19 110 LEU A C 1
ATOM 894 O O . LEU A 1 110 ? -4.418 -1.523 3.212 1.00 69.19 110 LEU A O 1
ATOM 898 N N . ASP A 1 111 ? -3.898 -3.516 4.103 1.00 73.38 111 ASP A N 1
ATOM 899 C CA . ASP A 1 111 ? -2.683 -3.716 3.306 1.00 73.38 111 ASP A CA 1
ATOM 900 C C . ASP A 1 111 ? -2.908 -3.591 1.785 1.00 73.38 111 ASP A C 1
ATOM 902 O O . ASP A 1 111 ? -2.112 -2.918 1.119 1.00 73.38 111 ASP A O 1
ATOM 906 N N . PRO A 1 112 ? -3.983 -4.157 1.192 1.00 79.75 112 PRO A N 1
ATOM 907 C CA . PRO A 1 112 ? -4.241 -4.015 -0.242 1.00 79.75 112 PRO A CA 1
ATOM 908 C C . PRO A 1 112 ? -4.720 -2.612 -0.643 1.00 79.75 112 PRO A C 1
ATOM 910 O O . PRO A 1 112 ? -4.560 -2.222 -1.801 1.00 79.75 112 PRO A O 1
ATOM 913 N N . ILE A 1 113 ? -5.319 -1.867 0.292 1.00 85.00 113 ILE A N 1
ATOM 914 C CA . ILE A 1 113 ? -5.925 -0.546 0.056 1.00 85.00 113 ILE A CA 1
ATOM 915 C C . ILE A 1 113 ? -4.906 0.580 0.269 1.00 85.00 113 ILE A C 1
ATOM 917 O O . ILE A 1 113 ? -4.984 1.609 -0.400 1.00 85.00 113 ILE A O 1
ATOM 921 N N . ALA A 1 114 ? -3.895 0.373 1.116 1.00 86.06 114 ALA A N 1
ATOM 922 C CA . ALA A 1 114 ? -2.867 1.363 1.429 1.00 86.06 114 ALA A CA 1
ATOM 923 C C . ALA A 1 114 ? -2.226 2.049 0.198 1.00 86.06 114 ALA A C 1
ATOM 925 O O . ALA A 1 114 ? -2.005 3.261 0.252 1.00 86.06 114 ALA A O 1
ATOM 926 N N . PRO A 1 115 ? -1.952 1.367 -0.937 1.00 89.62 115 PRO A N 1
ATOM 927 C CA . PRO A 1 115 ? -1.455 2.041 -2.137 1.00 89.62 115 PRO A CA 1
ATOM 928 C C . PRO A 1 115 ? -2.425 3.072 -2.731 1.00 89.62 115 PRO A C 1
ATOM 930 O O . PRO A 1 115 ? -1.959 4.064 -3.287 1.00 89.62 115 PRO A O 1
ATOM 933 N N . TYR A 1 116 ? -3.741 2.856 -2.625 1.00 91.00 116 TYR A N 1
ATOM 934 C CA . TYR A 1 116 ? -4.760 3.809 -3.081 1.00 91.00 116 TYR A CA 1
ATOM 935 C C . TYR A 1 116 ? -4.862 5.011 -2.145 1.00 91.00 116 TYR A C 1
ATOM 937 O O . TYR A 1 116 ? -4.963 6.134 -2.620 1.00 91.00 116 TYR A O 1
ATOM 945 N N . LEU A 1 117 ? -4.757 4.800 -0.829 1.00 90.62 117 LEU A N 1
ATOM 946 C CA . LEU A 1 117 ? -4.713 5.907 0.134 1.00 90.62 117 LEU A CA 1
ATOM 947 C C . LEU A 1 117 ? -3.493 6.801 -0.097 1.00 90.62 117 LEU A C 1
ATOM 949 O O . LEU A 1 117 ? -3.626 8.019 -0.132 1.00 90.62 117 LEU A O 1
ATOM 953 N N . ARG A 1 118 ? -2.328 6.201 -0.372 1.00 90.81 118 ARG A N 1
ATOM 954 C CA . ARG A 1 118 ? -1.122 6.948 -0.762 1.00 90.81 118 ARG A CA 1
ATOM 955 C C . ARG A 1 118 ? -1.271 7.670 -2.100 1.00 90.81 118 ARG A C 1
ATOM 957 O O . ARG A 1 118 ? -0.704 8.744 -2.276 1.00 90.81 118 ARG A O 1
ATOM 964 N N . GLU A 1 119 ? -1.995 7.092 -3.062 1.00 92.12 119 GLU A N 1
ATOM 965 C CA . GLU A 1 119 ? -2.333 7.802 -4.303 1.00 92.12 119 GLU A CA 1
ATOM 966 C C . GLU A 1 119 ? -3.197 9.026 -3.994 1.00 92.12 119 GLU A C 1
ATOM 968 O O . GLU A 1 119 ? -2.841 10.121 -4.417 1.00 92.12 119 GLU A O 1
ATOM 973 N N . ALA A 1 120 ? -4.250 8.862 -3.191 1.00 93.06 120 ALA A N 1
ATOM 974 C CA . ALA A 1 120 ? -5.136 9.948 -2.791 1.00 93.06 120 ALA A CA 1
ATOM 975 C C . ALA A 1 120 ? -4.389 11.075 -2.058 1.00 93.06 120 ALA A C 1
ATOM 977 O O . ALA A 1 120 ? -4.583 12.245 -2.370 1.00 93.06 120 ALA A O 1
ATOM 978 N N . GLU A 1 121 ? -3.482 10.738 -1.134 1.00 91.25 121 GLU A N 1
ATOM 979 C CA . GLU A 1 121 ? -2.611 11.722 -0.474 1.00 91.25 121 GLU A CA 1
ATOM 980 C C . GLU A 1 121 ? -1.798 12.518 -1.493 1.00 91.25 121 GLU A C 1
ATOM 982 O O . GLU A 1 121 ? -1.814 13.747 -1.476 1.00 91.25 121 GLU A O 1
ATOM 987 N N . LYS A 1 122 ? -1.147 11.821 -2.430 1.00 90.56 122 LYS A N 1
ATOM 988 C CA . LYS A 1 122 ? -0.312 12.455 -3.452 1.00 90.56 122 LYS A CA 1
ATOM 989 C C . LYS A 1 122 ? -1.117 13.334 -4.402 1.00 90.56 122 LYS A C 1
ATOM 991 O O . LYS A 1 122 ? -0.649 14.416 -4.720 1.00 90.56 122 LYS A O 1
ATOM 996 N N . VAL A 1 123 ? -2.314 12.912 -4.808 1.00 92.69 123 VAL A N 1
ATOM 997 C CA . VAL A 1 123 ? -3.213 13.719 -5.651 1.00 92.69 123 VAL A CA 1
ATOM 998 C C . VAL A 1 123 ? -3.609 15.016 -4.939 1.00 92.69 123 VAL A C 1
ATOM 1000 O O . VAL A 1 123 ? -3.642 16.072 -5.562 1.00 92.69 123 VAL A O 1
ATOM 1003 N N . LEU A 1 124 ? -3.854 14.982 -3.625 1.00 92.00 124 LEU A N 1
ATOM 1004 C CA . LEU A 1 124 ? -4.226 16.179 -2.858 1.00 92.00 124 LEU A CA 1
ATOM 1005 C C . LEU A 1 124 ? -3.056 17.113 -2.530 1.00 92.00 124 LEU A C 1
ATOM 1007 O O . LEU A 1 124 ? -3.291 18.264 -2.159 1.00 92.00 124 LEU A O 1
ATOM 1011 N N . GLU A 1 125 ? -1.816 16.646 -2.675 1.00 91.19 125 GLU A N 1
ATOM 1012 C CA . GLU A 1 125 ? -0.610 17.482 -2.627 1.00 91.19 125 GLU A CA 1
ATOM 1013 C C . GLU A 1 125 ? -0.384 18.259 -3.938 1.00 91.19 125 GLU A C 1
ATOM 1015 O O . GLU A 1 125 ? 0.375 19.231 -3.957 1.00 91.19 125 GLU A O 1
ATOM 1020 N N . GLU A 1 126 ? -1.031 17.863 -5.040 1.00 89.75 126 GLU A N 1
ATOM 1021 C CA . GLU A 1 126 ? -0.880 18.532 -6.332 1.00 89.75 126 GLU A CA 1
ATOM 1022 C C . GLU A 1 126 ? -1.527 19.925 -6.323 1.00 89.75 126 GLU A C 1
ATOM 1024 O O . GLU A 1 126 ? -2.595 20.159 -5.755 1.00 89.75 126 GLU A O 1
ATOM 1029 N N . SER A 1 127 ? -0.906 20.883 -7.019 1.00 81.06 127 SER A N 1
ATOM 1030 C CA . SER A 1 127 ? -1.359 22.283 -7.032 1.00 81.06 127 SER A CA 1
ATOM 1031 C C . SER A 1 127 ? -2.795 22.456 -7.545 1.00 81.06 127 SER A C 1
ATOM 1033 O O . SER A 1 127 ? -3.518 23.345 -7.089 1.00 81.06 127 SER A O 1
ATOM 1035 N N . GLN A 1 128 ? -3.234 21.585 -8.456 1.00 82.69 128 GLN A N 1
ATOM 1036 C CA . GLN A 1 128 ? -4.589 21.576 -9.013 1.00 82.69 128 GLN A CA 1
ATOM 1037 C C . GLN A 1 128 ? -5.647 21.133 -7.987 1.00 82.69 128 GLN A C 1
ATOM 1039 O O . GLN A 1 128 ? -6.809 21.524 -8.095 1.00 82.69 128 GLN A O 1
ATOM 1044 N N . ALA A 1 129 ? -5.245 20.404 -6.943 1.00 88.00 129 ALA A N 1
ATOM 1045 C CA . ALA A 1 129 ? -6.124 19.908 -5.891 1.00 88.00 129 ALA A CA 1
ATOM 1046 C C . ALA A 1 129 ? -6.310 20.888 -4.716 1.00 88.00 129 ALA A C 1
ATOM 1048 O O . ALA A 1 129 ? -7.041 20.587 -3.772 1.00 88.00 129 ALA A O 1
ATOM 1049 N N . ALA A 1 130 ? -5.718 22.090 -4.760 1.00 88.75 130 ALA A N 1
ATOM 1050 C CA . ALA A 1 130 ? -5.694 23.027 -3.630 1.00 88.75 130 ALA A CA 1
ATOM 1051 C C . ALA A 1 130 ? -7.081 23.361 -3.041 1.00 88.75 130 ALA A C 1
ATOM 1053 O O . ALA A 1 130 ? -7.211 23.596 -1.839 1.00 88.75 130 ALA A O 1
ATOM 1054 N N . LYS A 1 131 ? -8.137 23.398 -3.867 1.00 90.44 131 LYS A N 1
ATOM 1055 C CA . LYS A 1 131 ? -9.517 23.603 -3.386 1.00 90.44 131 LYS A CA 1
ATOM 1056 C C . LYS A 1 131 ? -10.004 22.420 -2.549 1.00 90.44 131 LYS A C 1
ATOM 1058 O O . LYS A 1 131 ? -10.564 22.634 -1.477 1.00 90.44 131 LYS A O 1
ATOM 1063 N N . MET A 1 132 ? -9.767 21.206 -3.034 1.00 91.25 132 MET A N 1
ATOM 1064 C CA . MET A 1 132 ? -10.163 19.960 -2.384 1.00 91.25 132 MET A CA 1
ATOM 1065 C C . MET A 1 132 ? -9.377 19.720 -1.095 1.00 91.25 132 MET A C 1
ATOM 1067 O O . MET A 1 132 ? -9.975 19.446 -0.057 1.00 91.25 132 MET A O 1
ATOM 1071 N N . GLN A 1 133 ? -8.067 19.968 -1.112 1.00 90.31 133 GLN A N 1
ATOM 1072 C CA . GLN A 1 133 ? -7.224 19.922 0.083 1.00 90.31 133 GLN A CA 1
ATOM 1073 C C . GLN A 1 133 ? -7.727 20.885 1.178 1.00 90.31 133 GLN A C 1
ATOM 1075 O O . GLN A 1 133 ? -7.902 20.492 2.331 1.00 90.31 133 GLN A O 1
ATOM 1080 N N . LYS A 1 134 ? -8.032 22.141 0.811 1.00 91.06 134 LYS A N 1
ATOM 1081 C CA . LYS A 1 134 ? -8.585 23.151 1.735 1.00 91.06 134 LYS A CA 1
ATOM 1082 C C . LYS A 1 134 ? -9.992 22.828 2.219 1.00 91.06 134 LYS A C 1
ATOM 1084 O O . LYS A 1 134 ? -10.377 23.280 3.293 1.00 91.06 134 LYS A O 1
ATOM 1089 N N . TRP A 1 135 ? -10.802 22.156 1.405 1.00 92.94 135 TRP A N 1
ATOM 1090 C CA . TRP A 1 135 ? -12.125 21.721 1.834 1.00 92.94 135 TRP A CA 1
ATOM 1091 C C . TRP A 1 135 ? -11.995 20.593 2.854 1.00 92.94 135 TRP A C 1
ATOM 1093 O O . TRP A 1 135 ? -12.572 20.715 3.931 1.00 92.94 135 TRP A O 1
ATOM 1103 N N . LYS A 1 136 ? -11.150 19.585 2.584 1.00 88.19 136 LYS A N 1
ATOM 1104 C CA . LYS A 1 136 ? -10.881 18.480 3.514 1.00 88.19 136 LYS A CA 1
ATOM 1105 C C . LYS A 1 136 ? -10.452 18.996 4.891 1.00 88.19 136 LYS A C 1
ATOM 1107 O O . LYS A 1 136 ? -10.958 18.526 5.897 1.00 88.19 136 LYS A O 1
ATOM 1112 N N . SER A 1 137 ? -9.591 20.015 4.954 1.00 87.12 137 SER A N 1
ATOM 1113 C CA . SER A 1 137 ? -9.140 20.587 6.235 1.00 87.12 137 SER A CA 1
ATOM 1114 C C . SER A 1 137 ? -10.223 21.341 7.023 1.00 87.12 137 SER A C 1
ATOM 1116 O O . SER A 1 137 ? -9.972 21.755 8.150 1.00 87.12 137 SER A O 1
ATOM 1118 N N . LYS A 1 138 ? -11.389 21.608 6.422 1.00 88.88 138 LYS A N 1
ATOM 1119 C CA . LYS A 1 138 ? -12.520 22.314 7.051 1.00 88.88 138 LYS A CA 1
ATOM 1120 C C . LYS A 1 138 ? -13.641 21.377 7.480 1.00 88.88 138 LYS A C 1
ATOM 1122 O O . LYS A 1 138 ? -14.566 21.828 8.149 1.00 88.88 138 LYS A O 1
ATOM 1127 N N . VAL A 1 139 ? -13.590 20.118 7.062 1.00 85.56 139 VAL A N 1
ATOM 1128 C CA . VAL A 1 139 ? -14.595 19.115 7.397 1.00 85.56 139 VAL A CA 1
ATOM 1129 C C . VAL A 1 139 ? -13.992 18.094 8.346 1.00 85.56 139 VAL A C 1
ATOM 1131 O O . VAL A 1 139 ? -12.840 17.694 8.205 1.00 85.56 139 VAL A O 1
ATOM 1134 N N . LEU A 1 140 ? -14.782 17.696 9.336 1.00 82.62 140 LEU A N 1
ATOM 1135 C CA . LEU A 1 140 ? -14.417 16.667 10.294 1.00 82.62 140 LEU A CA 1
ATOM 1136 C C . LEU A 1 140 ? -15.386 15.503 10.134 1.00 82.62 140 LEU A C 1
ATOM 1138 O O . LEU A 1 140 ? -16.602 15.698 10.134 1.00 82.62 140 LEU A O 1
ATOM 1142 N N . THR A 1 141 ? -14.842 14.299 10.013 1.00 79.56 141 THR A N 1
ATOM 1143 C CA . THR A 1 141 ? -15.629 13.071 10.034 1.00 79.56 141 THR A CA 1
ATOM 1144 C C . THR A 1 141 ? -16.151 12.841 11.449 1.00 79.56 141 THR A C 1
ATOM 1146 O O . THR A 1 141 ? -15.366 12.693 12.384 1.00 79.56 141 THR A O 1
ATOM 1149 N N . GLN A 1 142 ? -17.474 12.823 11.609 1.00 77.62 142 GLN A N 1
ATOM 1150 C CA . GLN A 1 142 ? -18.133 12.629 12.896 1.00 77.62 142 GLN A CA 1
ATOM 1151 C C . GLN A 1 142 ? -18.869 11.289 12.896 1.00 77.62 142 GLN A C 1
ATOM 1153 O O . GLN A 1 142 ? -19.696 11.036 12.022 1.00 77.62 142 GLN A O 1
ATOM 1158 N N . TYR A 1 143 ? -18.580 10.435 13.876 1.00 75.50 143 TYR A N 1
ATOM 1159 C CA . TYR A 1 143 ? -19.337 9.202 14.079 1.00 75.50 143 TYR A CA 1
ATOM 1160 C C . TYR A 1 143 ? -20.697 9.511 14.707 1.00 75.50 143 TYR A C 1
ATOM 1162 O O . TYR A 1 143 ? -20.813 10.424 15.529 1.00 75.50 143 TYR A O 1
ATOM 1170 N N . GLU A 1 144 ? -21.722 8.742 14.346 1.00 74.31 144 GLU A N 1
ATOM 1171 C CA . GLU A 1 144 ? -23.011 8.817 15.028 1.00 74.31 144 GLU A CA 1
ATOM 1172 C C . GLU A 1 144 ? -22.874 8.318 16.476 1.00 74.31 144 GLU A C 1
ATOM 1174 O O . GLU A 1 144 ? -22.177 7.342 16.752 1.00 74.31 144 GLU A O 1
ATOM 1179 N N . GLY A 1 145 ? -23.543 8.995 17.412 1.00 76.19 145 GLY A N 1
ATOM 1180 C CA . GLY A 1 145 ? -23.556 8.629 18.830 1.00 76.19 145 GLY A CA 1
ATOM 1181 C C . GLY A 1 145 ? -22.577 9.410 19.713 1.00 76.19 145 GLY A C 1
ATOM 1182 O O . GLY A 1 145 ? -21.923 10.372 19.299 1.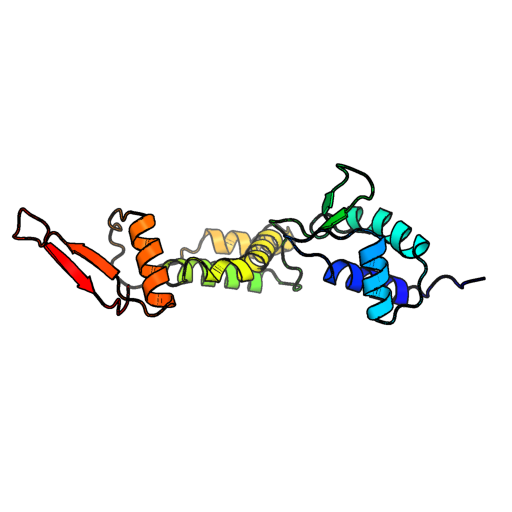00 76.19 145 GLY A O 1
ATOM 1183 N N . LEU A 1 146 ? -22.521 9.013 20.987 1.00 76.00 146 LEU A N 1
ATOM 1184 C CA . LEU A 1 146 ? -21.671 9.649 21.992 1.00 76.00 146 LEU A CA 1
ATOM 1185 C C . LEU A 1 146 ? -20.194 9.380 21.685 1.00 76.00 146 LEU A C 1
ATOM 1187 O O . LEU A 1 146 ? -19.753 8.234 21.687 1.00 76.00 146 LEU A O 1
ATOM 1191 N N . GLN A 1 147 ? -19.422 10.452 21.499 1.00 73.19 147 GLN A N 1
ATOM 1192 C CA . GLN A 1 147 ? -17.963 10.403 21.361 1.00 73.19 147 GLN A CA 1
ATOM 1193 C C . GLN A 1 147 ? -17.311 10.223 22.735 1.00 73.19 147 GLN A C 1
ATOM 1195 O O . GLN A 1 147 ? -16.667 11.127 23.270 1.00 73.19 147 GLN A O 1
ATOM 1200 N N . LEU A 1 148 ? -17.564 9.074 23.360 1.00 77.56 148 LEU A N 1
ATOM 1201 C CA . LEU A 1 148 ? -16.951 8.730 24.636 1.00 77.56 148 LEU A CA 1
ATOM 1202 C C . LEU A 1 148 ? -15.442 8.564 24.450 1.00 77.56 148 LEU A C 1
ATOM 1204 O O . LEU A 1 148 ? -14.980 8.116 23.401 1.00 77.56 148 LEU A O 1
ATOM 1208 N N . GLN A 1 149 ? -14.670 8.899 25.485 1.00 77.81 149 GLN A N 1
ATOM 1209 C CA . GLN A 1 149 ? -13.252 8.559 25.501 1.00 77.81 149 GLN A CA 1
ATOM 1210 C C . GLN A 1 149 ? -13.118 7.030 25.454 1.00 77.81 149 GLN A C 1
ATOM 1212 O O . GLN A 1 149 ? -13.664 6.359 26.338 1.00 77.81 149 GLN A O 1
ATOM 1217 N N . PRO A 1 150 ? -12.431 6.467 24.442 1.00 72.44 150 PRO A N 1
ATOM 1218 C CA . PRO A 1 150 ? -12.220 5.032 24.364 1.00 72.44 150 PRO A CA 1
ATOM 1219 C C . PRO A 1 150 ? -11.479 4.551 25.609 1.00 72.44 150 PRO A C 1
ATOM 1221 O O . PRO A 1 150 ? -10.550 5.210 26.081 1.00 72.44 150 PRO A O 1
ATOM 1224 N N . ALA A 1 151 ? -11.865 3.389 26.130 1.00 79.88 151 ALA A N 1
ATOM 1225 C CA . ALA A 1 151 ? -11.055 2.734 27.14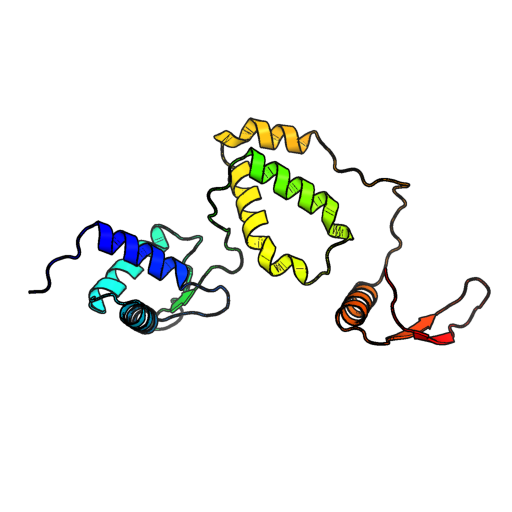2 1.00 79.88 151 ALA A CA 1
ATOM 1226 C C . ALA A 1 151 ? -9.682 2.397 26.543 1.00 79.88 151 ALA A C 1
ATOM 1228 O O . ALA A 1 151 ? -9.591 1.954 25.396 1.00 79.88 151 ALA A O 1
ATOM 1229 N N . THR A 1 152 ? -8.612 2.579 27.316 1.00 84.38 152 THR A N 1
ATOM 1230 C CA . THR A 1 152 ? -7.291 2.081 26.928 1.00 84.38 152 THR A CA 1
ATOM 1231 C C . THR A 1 152 ? -7.339 0.556 26.932 1.00 84.38 152 THR A C 1
ATOM 1233 O O . THR A 1 152 ? -7.410 -0.063 27.994 1.00 84.38 152 THR A O 1
ATOM 1236 N N . ILE A 1 153 ? -7.340 -0.044 25.744 1.00 84.56 153 ILE A N 1
ATOM 1237 C CA . ILE A 1 153 ? -7.332 -1.494 25.549 1.00 84.56 153 ILE A CA 1
ATOM 1238 C C . ILE A 1 153 ? -5.923 -1.904 25.124 1.00 84.56 153 ILE A C 1
ATOM 1240 O O . ILE A 1 153 ? -5.294 -1.238 24.304 1.00 84.56 153 ILE A O 1
ATOM 1244 N N . ASP A 1 154 ? -5.436 -3.010 25.677 1.00 85.44 154 ASP A N 1
ATOM 1245 C CA . ASP A 1 154 ? -4.182 -3.625 25.249 1.00 85.44 154 ASP A CA 1
ATOM 1246 C C . ASP A 1 154 ? -4.274 -4.059 23.769 1.00 85.44 154 ASP A C 1
ATOM 1248 O O . ASP A 1 154 ? -5.194 -4.786 23.370 1.00 85.44 154 ASP A O 1
ATOM 1252 N N . SER A 1 155 ? -3.322 -3.609 22.946 1.00 81.50 155 SER A N 1
ATOM 1253 C CA . SER A 1 155 ? -3.283 -3.884 21.505 1.00 81.50 155 SER A CA 1
ATOM 1254 C C . SER A 1 155 ? -3.217 -5.374 21.173 1.00 81.50 155 SER A C 1
ATOM 1256 O O . SER A 1 155 ? -3.748 -5.792 20.138 1.00 81.50 155 SER A O 1
ATOM 1258 N N . ASP A 1 156 ? -2.608 -6.178 22.043 1.00 85.50 156 ASP A N 1
ATOM 1259 C CA . ASP A 1 156 ? -2.492 -7.621 21.854 1.00 85.50 156 ASP A CA 1
ATOM 1260 C C . ASP A 1 156 ? -3.839 -8.305 22.097 1.00 85.50 156 ASP A C 1
ATOM 1262 O O . ASP A 1 156 ? -4.223 -9.206 21.347 1.00 85.50 156 ASP A O 1
ATOM 1266 N N . ILE A 1 157 ? -4.613 -7.838 23.085 1.00 87.88 157 ILE A N 1
ATOM 1267 C CA . ILE A 1 157 ? -5.975 -8.334 23.339 1.00 87.88 157 ILE A CA 1
ATOM 1268 C C . ILE A 1 157 ? -6.867 -8.054 22.128 1.00 87.88 157 ILE A C 1
ATOM 1270 O O . ILE A 1 157 ? -7.525 -8.967 21.623 1.00 87.88 157 ILE A O 1
ATOM 1274 N N . LEU A 1 158 ? -6.864 -6.812 21.636 1.00 84.75 158 LEU A N 1
ATOM 1275 C CA . LEU A 1 158 ? -7.688 -6.412 20.496 1.00 84.75 158 LEU A CA 1
ATOM 1276 C C . LEU A 1 158 ? -7.300 -7.183 19.224 1.00 84.75 158 LEU A C 1
ATOM 1278 O O . LEU A 1 158 ? -8.164 -7.726 18.535 1.00 84.75 158 LEU A O 1
ATOM 1282 N N . SER A 1 159 ? -6.000 -7.305 18.945 1.00 84.38 159 SER A N 1
ATOM 1283 C CA . SER A 1 159 ? -5.497 -8.050 17.785 1.00 84.38 159 SER A CA 1
ATOM 1284 C C . SER A 1 159 ? -5.875 -9.531 17.841 1.00 84.38 159 SER A C 1
ATOM 1286 O O . SER A 1 159 ? -6.328 -10.086 16.838 1.00 84.38 159 SER A O 1
ATOM 1288 N N . ASN A 1 160 ? -5.755 -10.169 19.009 1.00 87.38 160 ASN A N 1
ATOM 1289 C CA . ASN A 1 160 ? -6.158 -11.562 19.198 1.00 87.38 160 ASN A CA 1
ATOM 1290 C C . ASN A 1 160 ? -7.674 -11.754 19.044 1.00 87.38 160 ASN A C 1
ATOM 1292 O O . ASN A 1 160 ? -8.093 -12.738 18.434 1.00 87.38 160 ASN A O 1
ATOM 1296 N N . MET A 1 161 ? -8.499 -10.814 19.529 1.00 88.25 161 MET A N 1
ATOM 1297 C CA . MET A 1 161 ? -9.951 -10.854 19.310 1.00 88.25 161 MET A CA 1
ATOM 1298 C C . MET A 1 161 ? -10.314 -10.724 17.829 1.00 88.25 161 MET A C 1
ATOM 1300 O O . MET A 1 161 ? -11.105 -11.527 17.337 1.00 88.25 161 MET A O 1
ATOM 1304 N N . HIS A 1 162 ? -9.710 -9.780 17.098 1.00 86.00 162 HIS A N 1
ATOM 1305 C CA . HIS A 1 162 ? -9.930 -9.652 15.654 1.00 86.00 162 HIS A CA 1
ATOM 1306 C C . HIS A 1 162 ? -9.545 -10.926 14.898 1.00 86.00 162 HIS A C 1
ATOM 1308 O O . HIS A 1 162 ? -10.289 -11.360 14.022 1.00 86.00 162 HIS A O 1
ATOM 1314 N N . LEU A 1 163 ? -8.409 -11.545 15.238 1.00 87.50 163 LEU A N 1
ATOM 1315 C CA . LEU A 1 163 ? -7.983 -12.804 14.621 1.00 87.50 163 LEU A CA 1
ATOM 1316 C C . LEU A 1 163 ? -8.948 -13.948 14.930 1.00 87.50 163 LEU A C 1
ATOM 1318 O O . LEU A 1 163 ? -9.288 -14.713 14.035 1.00 87.50 163 LEU A O 1
ATOM 1322 N N . ALA A 1 164 ? -9.415 -14.059 16.173 1.00 90.81 164 ALA A N 1
ATOM 1323 C CA . ALA A 1 164 ? -10.356 -15.099 16.563 1.00 90.81 164 ALA A CA 1
ATOM 1324 C C . ALA A 1 164 ? -11.724 -14.940 15.884 1.00 90.81 164 ALA A C 1
ATOM 1326 O O . ALA A 1 164 ? -12.280 -15.935 15.426 1.00 90.81 164 ALA A O 1
ATOM 1327 N N . LEU A 1 165 ? -12.232 -13.707 15.764 1.00 89.19 165 LEU A N 1
ATOM 1328 C CA . LEU A 1 165 ? -13.435 -13.400 14.982 1.00 89.19 165 LEU A CA 1
ATOM 1329 C C . LEU A 1 165 ? -13.256 -13.770 13.512 1.00 89.19 165 LEU A C 1
ATOM 1331 O O . LEU A 1 165 ? -14.113 -14.431 12.933 1.00 89.19 165 LEU A O 1
ATOM 1335 N N . TRP A 1 166 ? -12.126 -13.371 12.926 1.00 87.50 166 TRP A N 1
ATOM 1336 C CA . TRP A 1 166 ? -11.816 -13.633 11.525 1.00 87.50 166 TRP A CA 1
ATOM 1337 C C . TRP A 1 166 ? -11.709 -15.132 11.220 1.00 87.50 166 TRP A C 1
ATOM 1339 O O . TRP A 1 166 ? -12.266 -15.610 10.235 1.00 87.50 166 TRP A O 1
ATOM 1349 N N . ASP A 1 167 ? -11.020 -15.880 12.082 1.00 89.88 167 ASP A N 1
ATOM 1350 C CA . ASP A 1 167 ? -10.792 -17.316 11.914 1.00 89.88 167 ASP A CA 1
ATOM 1351 C C . ASP A 1 167 ? -11.959 -18.180 12.436 1.00 89.88 167 ASP A C 1
ATOM 1353 O O . ASP A 1 167 ? -11.901 -19.408 12.328 1.00 89.88 167 ASP A O 1
ATOM 1357 N N . GLY A 1 168 ? -12.987 -17.582 13.050 1.00 90.94 168 GLY A N 1
ATOM 1358 C CA . GLY A 1 168 ? -14.100 -18.305 13.676 1.00 90.94 168 GLY A CA 1
ATOM 1359 C C . GLY A 1 168 ? -13.676 -19.195 14.854 1.00 90.94 168 GLY A C 1
ATOM 1360 O O . GLY A 1 168 ? -14.199 -20.297 15.022 1.00 90.94 168 GLY A O 1
ATOM 1361 N N . ARG A 1 169 ? -12.696 -18.758 15.656 1.00 92.94 169 ARG A N 1
ATOM 1362 C CA . ARG A 1 169 ? -12.094 -19.540 16.752 1.00 92.94 169 ARG A CA 1
ATOM 1363 C C . ARG A 1 169 ? -12.561 -19.080 18.128 1.00 92.94 169 ARG A C 1
ATOM 1365 O O . ARG A 1 169 ? -12.809 -17.903 18.367 1.00 92.94 169 ARG A O 1
ATOM 1372 N N . THR A 1 170 ? -12.604 -20.017 19.071 1.00 94.06 170 THR A N 1
ATOM 1373 C CA . THR A 1 170 ? -12.811 -19.713 20.493 1.00 94.06 170 THR A CA 1
ATOM 1374 C C . THR A 1 170 ? -11.564 -19.121 21.133 1.00 94.06 170 THR A C 1
ATOM 1376 O O . THR A 1 170 ? -10.448 -19.530 20.804 1.00 94.06 170 THR A O 1
ATOM 1379 N N . ILE A 1 171 ? -11.753 -18.261 22.130 1.00 93.31 171 ILE A N 1
ATOM 1380 C CA . ILE A 1 171 ? -10.674 -17.683 22.938 1.00 93.31 171 ILE A CA 1
ATOM 1381 C C . ILE A 1 171 ? -10.802 -18.090 24.403 1.00 93.31 171 ILE A C 1
ATOM 1383 O O . ILE A 1 171 ? -11.908 -18.248 24.920 1.00 93.31 171 ILE A O 1
ATOM 1387 N N . LYS A 1 172 ? -9.659 -18.238 25.077 1.00 95.00 172 LYS A N 1
ATOM 1388 C CA . LYS A 1 172 ? -9.592 -18.333 26.538 1.00 95.00 172 LYS A CA 1
ATOM 1389 C C . LYS A 1 172 ? -9.331 -16.943 27.095 1.00 95.00 172 LYS A C 1
ATOM 1391 O O . LYS A 1 172 ? -8.365 -16.306 26.685 1.00 95.00 172 LYS A O 1
ATOM 1396 N N . VAL A 1 173 ? -10.176 -16.486 28.010 1.00 93.31 173 VAL A N 1
ATOM 1397 C CA . VAL A 1 173 ? -10.071 -15.150 28.606 1.00 93.31 173 VAL A CA 1
ATOM 1398 C C . VAL A 1 173 ? -10.159 -15.234 30.117 1.00 93.31 173 VAL A C 1
ATOM 1400 O O . VAL A 1 173 ? -10.884 -16.075 30.643 1.00 93.31 173 VAL A O 1
ATOM 1403 N N . SER A 1 174 ? -9.466 -14.329 30.803 1.00 93.50 174 SER A N 1
ATOM 1404 C CA . SER A 1 174 ? -9.654 -14.088 32.230 1.00 93.50 174 SER A CA 1
ATOM 1405 C C . SER A 1 174 ? -10.413 -12.775 32.396 1.00 93.50 174 SER A C 1
ATOM 1407 O O . SER A 1 174 ? -9.955 -11.731 31.934 1.00 93.50 174 SER A O 1
ATOM 1409 N N . TYR A 1 175 ? -11.605 -12.826 32.991 1.00 92.81 175 TYR A N 1
ATOM 1410 C CA . TYR A 1 175 ? -12.511 -11.683 33.091 1.00 92.81 175 TYR A CA 1
ATOM 1411 C C . TYR A 1 175 ? -12.786 -11.313 34.549 1.00 92.81 175 TYR A C 1
ATOM 1413 O O . TYR A 1 175 ? -13.266 -12.132 35.341 1.00 92.81 175 TYR A O 1
ATOM 1421 N N . LEU A 1 176 ? -12.511 -10.053 34.896 1.00 93.88 176 LEU A N 1
ATOM 1422 C CA . LEU A 1 176 ? -12.834 -9.465 36.193 1.00 93.88 176 LEU A CA 1
ATOM 1423 C C . LEU A 1 176 ? -14.199 -8.768 36.117 1.00 93.88 176 LEU A C 1
ATOM 1425 O O . LEU A 1 176 ? -14.329 -7.686 35.552 1.00 93.88 176 LEU A O 1
ATOM 1429 N N . SER A 1 177 ? -15.232 -9.384 36.695 1.00 92.62 177 SER A N 1
ATOM 1430 C CA . SER A 1 177 ? -16.566 -8.773 36.736 1.00 92.62 177 SER A CA 1
ATOM 1431 C C . SER A 1 177 ? -16.622 -7.604 37.722 1.00 92.62 177 SER A C 1
ATOM 1433 O O . SER A 1 177 ? -16.001 -7.685 38.779 1.00 92.62 177 SER A O 1
ATOM 1435 N N . LYS A 1 178 ? -17.484 -6.614 37.462 1.00 91.56 178 LYS A N 1
ATOM 1436 C CA . LYS A 1 178 ? -17.675 -5.399 38.282 1.00 91.56 178 LYS A CA 1
ATOM 1437 C C . LYS A 1 178 ? -17.744 -5.622 39.804 1.00 91.56 178 LYS A C 1
ATOM 1439 O O . LYS A 1 178 ? -17.222 -4.808 40.554 1.00 91.56 178 LYS A O 1
ATOM 1444 N N . ASN A 1 179 ? -18.385 -6.702 40.255 1.00 93.75 179 ASN A N 1
ATOM 1445 C CA . ASN A 1 179 ? -18.629 -6.970 41.679 1.00 93.75 179 ASN A CA 1
ATOM 1446 C C . ASN A 1 179 ? -17.656 -7.998 42.290 1.00 93.75 179 ASN A C 1
ATOM 1448 O O . ASN A 1 179 ? -17.886 -8.467 43.401 1.00 93.75 179 ASN A O 1
ATOM 1452 N N . GLN A 1 180 ? -16.609 -8.409 41.568 1.00 93.31 180 GLN A N 1
ATOM 1453 C CA . GLN A 1 180 ? -15.633 -9.388 42.050 1.00 93.31 180 GLN A CA 1
ATOM 1454 C C . GLN A 1 180 ? -14.247 -8.763 42.165 1.00 93.31 180 GLN A C 1
ATOM 1456 O O . GLN A 1 180 ? -13.881 -7.875 41.405 1.00 93.31 180 GLN A O 1
ATOM 1461 N N . THR A 1 181 ? -13.463 -9.272 43.112 1.00 92.25 181 THR A N 1
ATOM 1462 C CA . THR A 1 181 ? -12.068 -8.870 43.338 1.00 92.25 181 THR A CA 1
ATOM 1463 C C . THR A 1 181 ? -11.062 -9.811 42.678 1.00 92.25 181 THR A C 1
ATOM 1465 O O . THR A 1 181 ? -9.878 -9.493 42.622 1.00 92.25 181 THR A O 1
ATOM 1468 N N . LYS A 1 182 ? -11.514 -10.968 42.175 1.00 94.81 182 LYS A N 1
ATOM 1469 C CA . LYS A 1 182 ? -10.684 -11.949 41.468 1.00 94.81 182 LYS A CA 1
ATOM 1470 C C . LYS A 1 182 ? -11.265 -12.241 40.082 1.00 94.81 182 LYS A C 1
ATOM 1472 O O . LYS A 1 182 ? -12.488 -12.378 39.972 1.00 94.81 182 LYS A O 1
ATOM 1477 N N . PRO A 1 183 ? -10.424 -12.337 39.041 1.00 95.44 183 PRO A N 1
ATOM 1478 C CA . PRO A 1 183 ? -10.876 -12.704 37.709 1.00 95.44 183 PRO A CA 1
ATOM 1479 C C . PRO A 1 183 ? -11.250 -14.191 37.644 1.00 95.44 183 PRO A C 1
ATOM 1481 O O . PRO A 1 183 ? -10.796 -15.003 38.454 1.00 95.44 183 PRO A O 1
ATOM 1484 N N . LYS A 1 184 ? -12.113 -14.533 36.687 1.00 95.62 184 LYS A N 1
ATOM 1485 C CA . LYS A 1 184 ? -12.515 -15.909 36.373 1.00 95.62 184 LYS A CA 1
ATOM 1486 C C . LYS A 1 184 ? -12.190 -16.220 34.923 1.00 95.62 184 LYS A C 1
ATOM 1488 O O . LYS A 1 184 ? -12.335 -15.347 34.068 1.00 95.62 184 LYS A O 1
ATOM 1493 N N . ASP A 1 185 ? -11.825 -17.466 34.661 1.00 96.88 185 ASP A N 1
ATOM 1494 C CA . ASP A 1 185 ? -11.467 -17.910 33.321 1.00 96.88 185 ASP A CA 1
ATOM 1495 C C . ASP A 1 185 ? -12.683 -18.450 32.565 1.00 96.88 185 ASP A C 1
ATOM 1497 O O . ASP A 1 185 ? -13.504 -19.187 33.116 1.00 96.88 185 ASP A O 1
ATOM 1501 N N . TYR A 1 186 ? -12.780 -18.094 31.286 1.00 94.38 186 TYR A N 1
ATOM 1502 C CA . TYR A 1 186 ? -13.856 -18.495 30.385 1.00 94.38 186 TYR A CA 1
ATOM 1503 C C . TYR A 1 186 ? -13.299 -18.934 29.034 1.00 94.38 186 TYR A C 1
ATOM 1505 O O . TYR A 1 186 ? -12.250 -18.464 28.589 1.00 94.38 186 TYR A O 1
ATOM 1513 N N . VAL A 1 187 ? -14.054 -19.798 28.354 1.00 95.56 187 VAL A N 1
ATOM 1514 C CA . VAL A 1 187 ? -13.889 -20.073 26.925 1.00 95.56 187 VAL A CA 1
ATOM 1515 C C . VAL A 1 187 ? -15.060 -19.420 26.204 1.00 95.56 187 VAL A C 1
ATOM 1517 O O . VAL A 1 187 ? -16.207 -19.763 26.478 1.00 95.56 187 VAL A O 1
ATOM 1520 N N . LEU A 1 188 ? -14.780 -18.463 25.322 1.00 93.31 188 LEU A N 1
ATOM 1521 C CA . LEU A 1 188 ? -15.802 -17.674 24.636 1.00 93.31 188 LEU A CA 1
ATOM 1522 C C . LEU A 1 188 ? -15.731 -17.871 23.124 1.00 93.31 188 LEU A C 1
ATOM 1524 O O . LEU A 1 188 ? -14.645 -18.008 22.558 1.00 93.31 188 LEU A O 1
ATOM 1528 N N . HIS A 1 189 ? -16.897 -17.819 22.481 1.00 91.94 189 HIS A N 1
ATOM 1529 C CA . HIS A 1 189 ? -17.032 -17.608 21.043 1.00 91.94 189 HIS A CA 1
ATOM 1530 C C . HIS A 1 189 ? -17.216 -16.107 20.796 1.00 91.94 189 HIS A C 1
ATOM 1532 O O . HIS A 1 189 ? -18.238 -15.557 21.216 1.00 91.94 189 HIS A O 1
ATOM 1538 N N . PRO A 1 190 ? -16.257 -15.425 20.155 1.00 89.75 190 PRO A N 1
ATOM 1539 C CA . PRO A 1 190 ? -16.429 -14.025 19.793 1.00 89.75 190 PRO A CA 1
ATOM 1540 C C . PRO A 1 190 ? -17.591 -13.879 18.797 1.00 89.75 190 PRO A C 1
ATOM 1542 O O . PRO A 1 190 ? -17.564 -14.492 17.733 1.00 89.75 190 PRO A O 1
ATOM 1545 N N . GLY A 1 191 ? -18.619 -13.098 19.146 1.00 84.75 191 GLY A N 1
ATOM 1546 C CA . GLY A 1 191 ? -19.769 -12.821 18.268 1.00 84.75 191 GLY A CA 1
ATOM 1547 C C . GLY A 1 191 ? -19.681 -11.484 17.523 1.00 84.75 191 GLY A C 1
ATOM 1548 O O . GLY A 1 191 ? -20.332 -11.309 16.499 1.00 84.75 191 GLY A O 1
ATOM 1549 N N . GLY A 1 192 ? -18.872 -10.553 18.032 1.00 81.94 192 GLY A N 1
ATOM 1550 C CA . GLY A 1 192 ? -18.651 -9.210 17.496 1.00 81.94 192 GLY A CA 1
ATOM 1551 C C . GLY A 1 192 ? -17.763 -8.391 18.439 1.00 81.94 192 GLY A C 1
ATOM 1552 O O . GLY A 1 192 ? -17.469 -8.852 19.547 1.00 81.94 192 GLY A O 1
ATOM 1553 N N . LEU A 1 193 ? -17.334 -7.212 17.982 1.00 75.56 193 LEU A N 1
ATOM 1554 C CA . LEU A 1 193 ? -16.639 -6.182 18.765 1.00 75.56 193 LEU A CA 1
ATOM 1555 C C . LEU A 1 193 ? -17.516 -4.936 18.865 1.00 75.56 193 LEU A C 1
ATOM 1557 O O . LEU A 1 193 ? -18.189 -4.636 17.854 1.00 75.56 193 LEU A O 1
#

pLDDT: mean 88.01, std 9.3, range [40.56, 98.12]

Sequence (193 aa):
MKKKPPTTEAIRRGFSILGLMQPNTSLTTRQIHSKLLDKGFSISLRTVERDMQLLPDIFPERILVIDLSKPYTYRLPRHHRKYSGMNPEEAVCLQLAFDYLIPLLPNRSLDPIAPYLREAEKVLEESQAAKMQKWKSKVLTQYEGLQLQPATIDSDILSNMHLALWDGRTIKVSYLSKNQTKPKDYVLHPGGL

Secondary structure (DSSP, 8-state):
--PPPPHHHHHHHHHHHHHH-BTTB-EEHHHHHHHHHHTT----HHHHHHHHHHHHHH-TTT-EEE-SSSSPEEE--TTPPP-S---HHHHHHHHHHHHHHGGGS-TTTTTTTHHHHHHHHHHHHSGGGHHHHHHHTT-----SS--PPPP---HHHHHHHHHHHHHT--EEEEE--TT-SS-EEEEE-----

Radius of gyration: 24.61 Å; chains: 1; bounding box: 49×44×81 Å